Protein AF-A0A7W1R8Y5-F1 (afdb_monomer_lite)

pLDDT: mean 76.66, std 13.84, range [43.16, 98.5]

Sequence (188 aa):
MARHGRRDDIHETPDVSHIQNPDVTHEESDVNVRAILQFVLGLLIFAAVVHVLMWYMLKFFETRQDKRTPPPAPMALTDKERLPPEPRLQGAPGFGVDLGDGKREDLSLKEPAAEMKVVREQWNRILREGQKDQNGNTIAIPIEEAMKQLIEKGQPTRPQTEGAPAIVGGMDIPSYQSSGRKMEKRDQ

Foldseek 3Di:
DDDDDDPPPPPPPPPCPVVDPPPPDDPPPPDDPVVVVVVVVVVVVVVVVVVVVVVVVVVVVVVVVVVVDDDADPPPDDPVRPDDDPPDPDLDQPDWDQAPLRDIRHCNVDDSCVNVVVVVVSVVCCQVQNDADNVRHGPGDHPVVVVVVCVVVDDPDDDDPPPDPDPPPPFWDQDPVVVSPDTDGDDD

Structure (mmCIF, N/CA/C/O backbone):
data_AF-A0A7W1R8Y5-F1
#
_entry.id   AF-A0A7W1R8Y5-F1
#
loop_
_atom_site.group_PDB
_atom_site.id
_atom_site.type_symbol
_atom_site.label_atom_id
_atom_site.label_alt_id
_atom_site.label_comp_id
_atom_site.label_asym_id
_atom_site.label_entity_id
_atom_site.label_seq_id
_atom_site.pdbx_PDB_ins_code
_atom_site.Cartn_x
_atom_site.Cartn_y
_atom_site.Cartn_z
_atom_site.occupancy
_atom_site.B_iso_or_equiv
_atom_site.auth_seq_id
_atom_site.auth_comp_id
_atom_site.auth_asym_id
_atom_site.auth_atom_id
_atom_site.pdbx_PDB_model_num
ATOM 1 N N . MET A 1 1 ? 52.973 72.415 6.700 1.00 43.16 1 MET A N 1
ATOM 2 C CA . MET A 1 1 ? 51.673 72.081 6.083 1.00 43.16 1 MET A CA 1
ATOM 3 C C . MET A 1 1 ? 51.848 70.835 5.242 1.00 43.16 1 MET A C 1
ATOM 5 O O . MET A 1 1 ? 52.802 70.753 4.482 1.00 43.16 1 MET A O 1
ATOM 9 N N . ALA A 1 2 ? 50.990 69.848 5.476 1.00 54.69 2 ALA A N 1
ATOM 10 C CA . ALA A 1 2 ? 51.006 68.547 4.828 1.00 54.69 2 ALA A CA 1
ATOM 11 C C . ALA A 1 2 ? 50.602 68.635 3.350 1.00 54.69 2 ALA A C 1
ATOM 13 O O . ALA A 1 2 ? 49.795 69.492 2.995 1.00 54.69 2 ALA A O 1
ATOM 14 N N . ARG A 1 3 ? 51.046 67.660 2.549 1.00 46.81 3 ARG A N 1
ATOM 15 C CA . ARG A 1 3 ? 50.135 66.744 1.843 1.00 46.81 3 ARG A CA 1
ATOM 16 C C . ARG A 1 3 ? 50.917 65.575 1.240 1.00 46.81 3 ARG A C 1
ATOM 18 O O . ARG A 1 3 ? 51.616 65.719 0.248 1.00 46.81 3 ARG A O 1
ATOM 25 N N . HIS A 1 4 ? 50.778 64.416 1.883 1.00 55.66 4 HIS A N 1
ATOM 26 C CA . HIS A 1 4 ? 50.996 63.114 1.261 1.00 55.66 4 HIS A CA 1
ATOM 27 C C . HIS A 1 4 ? 50.041 63.001 0.066 1.00 55.66 4 HIS A C 1
ATOM 29 O O . HIS A 1 4 ? 48.822 62.968 0.251 1.00 55.66 4 HIS A O 1
ATOM 35 N N . GLY A 1 5 ? 50.587 62.982 -1.148 1.00 52.12 5 GLY A N 1
ATOM 36 C CA . GLY A 1 5 ? 49.852 62.541 -2.326 1.00 52.12 5 GLY A CA 1
ATOM 37 C C . GLY A 1 5 ? 49.720 61.026 -2.258 1.00 52.12 5 GLY A C 1
ATOM 38 O O . GLY A 1 5 ? 50.731 60.325 -2.274 1.00 52.12 5 GLY A O 1
ATOM 39 N N . ARG A 1 6 ? 48.486 60.536 -2.119 1.00 57.81 6 ARG A N 1
ATOM 40 C CA . ARG A 1 6 ? 48.146 59.122 -2.290 1.00 57.81 6 ARG A CA 1
ATOM 41 C C . ARG A 1 6 ? 48.640 58.674 -3.664 1.00 57.81 6 ARG A C 1
ATOM 43 O O . ARG A 1 6 ? 48.326 59.317 -4.661 1.00 57.81 6 ARG A O 1
ATOM 50 N N . ARG A 1 7 ? 49.438 57.608 -3.702 1.00 61.66 7 ARG A N 1
ATOM 51 C CA . ARG A 1 7 ? 49.583 56.807 -4.914 1.00 61.66 7 ARG A CA 1
ATOM 52 C C . ARG A 1 7 ? 48.349 55.923 -4.927 1.00 61.66 7 ARG A C 1
ATOM 54 O O . ARG A 1 7 ? 48.198 55.077 -4.053 1.00 61.66 7 ARG A O 1
ATOM 61 N N . ASP A 1 8 ? 47.416 56.251 -5.804 1.00 59.03 8 ASP A N 1
ATOM 62 C CA . ASP A 1 8 ? 46.287 55.385 -6.084 1.00 59.03 8 ASP A CA 1
ATOM 63 C C . ASP A 1 8 ? 46.869 54.174 -6.823 1.00 59.03 8 ASP A C 1
ATOM 65 O O . ASP A 1 8 ? 47.316 54.290 -7.964 1.00 59.03 8 ASP A O 1
ATOM 69 N N . ASP A 1 9 ? 46.965 53.037 -6.134 1.00 60.03 9 ASP A N 1
ATOM 70 C CA . ASP A 1 9 ? 47.348 51.766 -6.743 1.00 60.03 9 ASP A CA 1
ATOM 71 C C . ASP A 1 9 ? 46.179 51.308 -7.624 1.00 60.03 9 ASP A C 1
ATOM 73 O O . ASP A 1 9 ? 45.282 50.571 -7.212 1.00 60.03 9 ASP A O 1
ATOM 77 N N . ILE A 1 10 ? 46.154 51.829 -8.848 1.00 61.34 10 ILE A N 1
ATOM 78 C CA . ILE A 1 10 ? 45.263 51.383 -9.910 1.00 61.34 10 ILE A CA 1
ATOM 79 C C . ILE A 1 10 ? 45.771 50.001 -10.331 1.00 61.34 10 ILE A C 1
ATOM 81 O O . ILE A 1 10 ? 46.650 49.872 -11.182 1.00 61.34 10 ILE A O 1
ATOM 85 N N . HIS A 1 11 ? 45.246 48.943 -9.713 1.00 58.50 11 HIS A N 1
ATOM 86 C CA . HIS A 1 11 ? 45.361 47.589 -10.250 1.00 58.50 11 HIS A CA 1
ATOM 87 C C . HIS A 1 11 ? 44.419 47.446 -11.451 1.00 58.50 11 HIS A C 1
ATOM 89 O O . HIS A 1 11 ? 43.461 46.677 -11.429 1.00 58.50 11 HIS A O 1
ATOM 95 N N . GLU A 1 12 ? 44.683 48.212 -12.507 1.00 65.50 12 GLU A N 1
ATOM 96 C CA . GLU A 1 12 ? 44.211 47.874 -13.841 1.00 65.50 12 GLU A CA 1
ATOM 97 C C . GLU A 1 12 ? 44.995 46.629 -14.248 1.00 65.50 12 GLU A C 1
ATOM 99 O O . GLU A 1 12 ? 46.142 46.691 -14.691 1.00 65.50 12 GLU A O 1
ATOM 104 N N . THR A 1 13 ? 44.405 45.457 -14.009 1.00 68.50 13 THR A N 1
ATOM 105 C CA . THR A 1 13 ? 44.857 44.248 -14.689 1.00 68.50 13 THR A CA 1
ATOM 106 C C . THR A 1 13 ? 44.826 44.560 -16.183 1.00 68.50 13 THR A C 1
ATOM 108 O O . THR A 1 13 ? 43.770 45.000 -16.652 1.00 68.50 13 THR A O 1
ATOM 111 N N . PRO A 1 14 ? 45.939 44.386 -16.919 1.00 73.06 14 PRO A N 1
ATOM 112 C CA . PRO A 1 14 ? 45.968 44.648 -18.349 1.00 73.06 14 PRO A CA 1
ATOM 113 C C . PRO A 1 14 ? 44.781 43.950 -19.003 1.00 73.06 14 PRO A C 1
ATOM 115 O O . PRO A 1 14 ? 44.523 42.784 -18.704 1.00 73.06 14 PRO A O 1
ATOM 118 N N . ASP A 1 15 ? 44.033 44.663 -19.840 1.00 72.06 15 ASP A N 1
ATOM 119 C CA . ASP A 1 15 ? 42.910 44.086 -20.569 1.00 72.06 15 ASP A CA 1
ATOM 120 C C . ASP A 1 15 ? 43.438 42.963 -21.465 1.00 72.06 15 ASP A C 1
ATOM 122 O O . ASP A 1 15 ? 43.992 43.229 -22.522 1.00 72.06 15 ASP A O 1
ATOM 126 N N . VAL A 1 16 ? 43.314 41.709 -21.028 1.00 73.31 16 VAL A N 1
ATOM 127 C CA . VAL A 1 16 ? 43.790 40.513 -21.740 1.00 73.31 16 VAL A CA 1
ATOM 128 C C . VAL A 1 16 ? 42.787 39.993 -22.772 1.00 73.31 16 VAL A C 1
ATOM 130 O O . VAL A 1 16 ? 43.012 38.932 -23.347 1.00 73.31 16 VAL A O 1
ATOM 133 N N . SER A 1 17 ? 41.709 40.732 -23.070 1.00 70.44 17 SER A N 1
ATOM 134 C CA . SER A 1 17 ? 40.732 40.346 -24.107 1.00 70.44 17 SER A CA 1
ATOM 135 C C . SER A 1 17 ? 41.343 40.213 -25.514 1.00 70.44 17 SER A C 1
ATOM 137 O O . SER A 1 17 ? 40.787 39.533 -26.379 1.00 70.44 17 SER A O 1
ATOM 139 N N . HIS A 1 18 ? 42.513 40.824 -25.726 1.00 75.38 18 HIS A N 1
ATOM 140 C CA . HIS A 1 18 ? 43.329 40.739 -26.939 1.00 75.38 18 HIS A CA 1
ATOM 141 C C . HIS A 1 18 ? 44.185 39.463 -27.037 1.00 75.38 18 HIS A C 1
ATOM 143 O O . HIS A 1 18 ? 44.651 39.132 -28.127 1.00 75.38 18 HIS A O 1
ATOM 149 N N . ILE A 1 19 ? 44.393 38.733 -25.934 1.00 75.56 19 ILE A N 1
ATOM 150 C CA . ILE A 1 19 ? 45.077 37.434 -25.934 1.00 75.56 19 ILE A CA 1
ATOM 151 C C . ILE A 1 19 ? 44.040 36.380 -26.324 1.00 75.56 19 ILE A C 1
ATOM 153 O O . ILE A 1 19 ? 43.464 35.694 -25.483 1.00 75.56 19 ILE A O 1
ATOM 157 N N . GLN A 1 20 ? 43.764 36.283 -27.620 1.00 72.31 20 GLN A N 1
ATOM 158 C CA . GLN A 1 20 ? 42.995 35.176 -28.177 1.00 72.31 20 GLN A CA 1
ATOM 159 C C . GLN A 1 20 ? 43.971 34.180 -28.782 1.00 72.31 20 GLN A C 1
ATOM 161 O O . GLN A 1 20 ? 44.899 34.579 -29.480 1.00 72.31 20 GLN A O 1
ATOM 166 N N . ASN A 1 21 ? 43.793 32.894 -28.484 1.00 73.88 21 ASN A N 1
ATOM 167 C CA . ASN A 1 21 ? 44.565 31.839 -29.125 1.00 73.88 21 ASN A CA 1
ATOM 168 C C . ASN A 1 21 ? 43.792 31.404 -30.383 1.00 73.88 21 ASN A C 1
ATOM 170 O O . ASN A 1 21 ? 42.850 30.622 -30.243 1.00 73.88 21 ASN A O 1
ATOM 174 N N . PRO A 1 22 ? 44.109 31.929 -31.584 1.00 71.12 22 PRO A N 1
ATOM 175 C CA . PRO A 1 22 ? 43.316 31.690 -32.795 1.00 71.12 22 PRO A CA 1
ATOM 176 C C . PRO A 1 22 ? 43.304 30.213 -33.213 1.00 71.12 22 PRO A C 1
ATOM 178 O O . PRO A 1 22 ? 42.412 29.793 -33.944 1.00 71.12 22 PRO A O 1
ATOM 181 N N . ASP A 1 23 ? 44.263 29.431 -32.712 1.00 69.56 23 ASP A N 1
ATOM 182 C CA . ASP A 1 23 ? 44.391 27.996 -32.966 1.00 69.56 23 ASP A CA 1
ATOM 183 C C . ASP A 1 23 ? 43.473 27.141 -32.069 1.00 69.56 23 ASP A C 1
ATOM 185 O O . ASP A 1 23 ? 43.287 25.952 -32.329 1.00 69.56 23 ASP A O 1
ATOM 189 N N . VAL A 1 24 ? 42.861 27.720 -31.025 1.00 72.44 24 VAL A N 1
ATOM 190 C CA . VAL A 1 24 ? 41.857 27.031 -30.192 1.00 72.44 24 VAL A CA 1
ATOM 191 C C . VAL A 1 24 ? 40.506 27.182 -30.867 1.00 72.44 24 VAL A C 1
ATOM 193 O O . VAL A 1 24 ? 39.706 28.059 -30.544 1.00 72.44 24 VAL A O 1
ATOM 196 N N . THR A 1 25 ? 40.263 26.315 -31.840 1.00 69.44 25 THR A N 1
ATOM 197 C CA . THR A 1 25 ? 38.936 26.139 -32.427 1.00 69.44 25 THR A CA 1
ATOM 198 C C . THR A 1 25 ? 38.150 25.103 -31.622 1.00 69.44 25 THR A C 1
ATOM 200 O O . THR A 1 25 ? 38.721 24.189 -31.027 1.00 69.44 25 THR A O 1
ATOM 203 N N . HIS A 1 26 ? 36.827 25.264 -31.544 1.00 65.25 26 HIS A N 1
ATOM 204 C CA . HIS A 1 26 ? 35.962 24.219 -31.001 1.00 65.25 26 HIS A CA 1
ATOM 205 C C . HIS A 1 26 ? 35.941 23.056 -3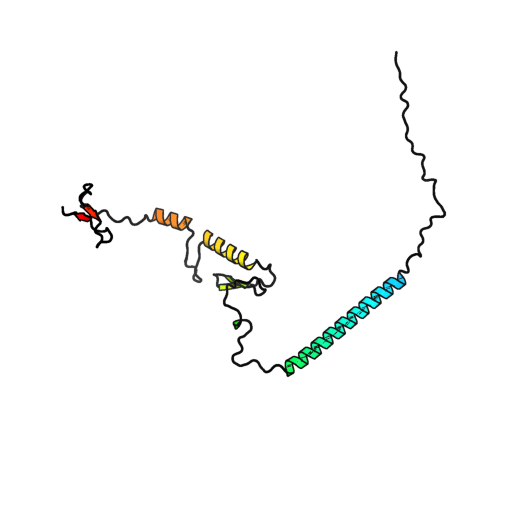1.999 1.00 65.25 26 HIS A C 1
ATOM 207 O O . HIS A 1 26 ? 35.421 23.205 -33.104 1.00 65.25 26 HIS A O 1
ATOM 213 N N . GLU A 1 27 ? 36.527 21.914 -31.638 1.00 69.31 27 GLU A N 1
ATOM 214 C CA . GLU A 1 27 ? 36.477 20.717 -32.475 1.00 69.31 27 GLU A CA 1
ATOM 215 C C . GLU A 1 27 ? 35.060 20.123 -32.445 1.00 69.31 27 GLU A C 1
ATOM 217 O O . GLU A 1 27 ? 34.690 19.384 -31.536 1.00 69.31 27 GLU A O 1
ATOM 222 N N . GLU A 1 28 ? 34.248 20.419 -33.464 1.00 65.88 28 GLU A N 1
ATOM 223 C CA . GLU A 1 28 ? 32.881 19.879 -33.599 1.00 65.88 28 GLU A CA 1
ATOM 224 C C . GLU A 1 28 ? 32.838 18.348 -33.823 1.00 65.88 28 GLU A C 1
ATOM 226 O O . GLU A 1 28 ? 31.760 17.758 -33.918 1.00 65.88 28 GLU A O 1
ATOM 231 N N . SER A 1 29 ? 33.998 17.685 -33.929 1.00 65.56 29 SER A N 1
ATOM 232 C CA . SER A 1 29 ? 34.138 16.324 -34.461 1.00 65.56 29 SER A CA 1
ATOM 233 C C . SER A 1 29 ? 34.771 15.305 -33.503 1.00 65.56 29 SER A C 1
ATOM 235 O O . SER A 1 29 ? 35.230 14.262 -33.969 1.00 65.56 29 SER A O 1
ATOM 237 N N . ASP A 1 30 ? 34.782 15.531 -32.190 1.00 71.88 30 ASP A N 1
ATOM 238 C CA . ASP A 1 30 ? 35.350 14.525 -31.270 1.00 71.88 30 ASP A CA 1
ATOM 239 C C . ASP A 1 30 ? 34.370 13.355 -30.995 1.00 71.88 30 ASP A C 1
ATOM 241 O O . ASP A 1 30 ? 34.754 12.260 -30.588 1.00 71.88 30 ASP A O 1
ATOM 245 N N . VAL A 1 31 ? 33.068 13.530 -31.285 1.00 78.62 31 VAL A N 1
ATOM 246 C CA . VAL A 1 31 ? 32.041 12.510 -31.008 1.00 78.62 31 VAL A CA 1
ATOM 247 C C . VAL A 1 31 ? 31.056 12.325 -32.163 1.00 78.62 31 VAL A C 1
ATOM 249 O O . VAL A 1 31 ? 30.333 13.234 -32.569 1.00 78.62 31 VAL A O 1
ATOM 252 N N . ASN A 1 32 ? 30.938 11.086 -32.649 1.00 86.69 32 ASN A N 1
ATOM 253 C CA . ASN A 1 32 ? 29.956 10.717 -33.668 1.00 86.69 32 ASN A CA 1
ATOM 254 C C . ASN A 1 32 ? 28.547 10.556 -33.063 1.00 86.69 32 ASN A C 1
ATOM 256 O O . ASN A 1 32 ? 28.110 9.456 -32.715 1.00 86.69 32 ASN A O 1
ATOM 260 N N . VAL A 1 33 ? 27.809 11.664 -32.984 1.00 89.31 33 VAL A N 1
ATOM 261 C CA . VAL A 1 33 ? 26.438 11.710 -32.441 1.00 89.31 33 VAL A CA 1
ATOM 262 C C . VAL A 1 33 ? 25.483 10.767 -33.186 1.00 89.31 33 VAL A C 1
ATOM 264 O O . VAL A 1 33 ? 24.626 10.133 -32.570 1.00 89.31 33 VAL A O 1
ATOM 267 N N . ARG A 1 34 ? 25.641 10.613 -34.510 1.00 89.56 34 ARG A N 1
ATOM 268 C CA . ARG A 1 34 ? 24.783 9.728 -35.319 1.00 89.56 34 ARG A CA 1
ATOM 269 C C . ARG A 1 34 ? 24.961 8.262 -34.932 1.00 89.56 34 ARG A C 1
ATOM 271 O O . ARG A 1 34 ? 23.964 7.557 -34.793 1.00 89.56 34 ARG A O 1
ATOM 278 N N . ALA A 1 35 ? 26.202 7.825 -34.717 1.00 90.06 35 ALA A N 1
ATOM 279 C CA . ALA A 1 35 ? 26.500 6.464 -34.275 1.00 90.06 35 ALA A CA 1
ATOM 280 C C . ALA A 1 35 ? 25.923 6.182 -32.879 1.00 90.06 35 ALA A C 1
ATOM 282 O O . ALA A 1 35 ? 25.331 5.126 -32.659 1.00 90.06 35 ALA A O 1
ATOM 283 N N . ILE A 1 36 ? 26.015 7.149 -31.959 1.00 94.00 36 ILE A N 1
ATOM 284 C CA . ILE A 1 36 ? 25.435 7.027 -30.613 1.00 94.00 36 ILE A CA 1
ATOM 285 C C . ILE A 1 36 ? 23.911 6.895 -30.686 1.00 94.00 36 ILE A C 1
ATOM 287 O O . ILE A 1 36 ? 23.340 6.005 -30.058 1.00 94.00 36 ILE A O 1
ATOM 291 N N . LEU A 1 37 ? 23.238 7.732 -31.480 1.00 96.06 37 LEU A N 1
ATOM 292 C CA . LEU A 1 37 ? 21.781 7.665 -31.626 1.00 96.06 37 LEU A CA 1
ATOM 293 C C . LEU A 1 37 ? 21.319 6.340 -32.243 1.00 96.06 37 LEU A C 1
ATOM 295 O O . LEU A 1 37 ? 20.343 5.755 -31.775 1.00 96.06 37 LEU A O 1
ATOM 299 N N . GLN A 1 38 ? 22.030 5.834 -33.254 1.00 95.69 38 GLN A N 1
ATOM 300 C CA . GLN A 1 38 ? 21.751 4.519 -33.839 1.00 95.69 38 GLN A CA 1
ATOM 301 C C . GLN A 1 38 ? 21.956 3.387 -32.829 1.00 95.69 38 GLN A C 1
ATOM 303 O O . GLN A 1 38 ? 21.151 2.458 -32.786 1.00 95.69 38 GLN A O 1
ATOM 308 N N . PHE A 1 39 ? 22.988 3.479 -31.987 1.00 97.06 39 PHE A N 1
ATOM 309 C CA . PHE A 1 39 ? 23.231 2.512 -30.921 1.00 97.06 39 PHE A CA 1
ATOM 310 C C . PHE A 1 39 ? 22.107 2.514 -29.877 1.00 97.06 39 PHE A C 1
ATOM 312 O O . PHE A 1 39 ? 21.580 1.452 -29.549 1.00 97.06 39 PHE A O 1
ATOM 319 N N . VAL A 1 40 ? 21.682 3.691 -29.404 1.00 97.44 40 VAL A N 1
ATOM 320 C CA . VAL A 1 40 ? 20.564 3.822 -28.450 1.00 97.44 40 VAL A CA 1
ATOM 321 C C . VAL A 1 40 ? 19.269 3.277 -29.049 1.00 97.44 40 VAL A C 1
ATOM 323 O O . VAL A 1 40 ? 18.549 2.529 -28.387 1.00 97.44 40 VAL A O 1
ATOM 326 N N . LEU A 1 41 ? 18.987 3.596 -30.314 1.00 97.94 41 LEU A N 1
ATOM 327 C CA . LEU A 1 41 ? 17.813 3.078 -31.009 1.00 97.94 41 LEU A CA 1
ATOM 328 C C . LEU A 1 41 ? 17.873 1.549 -31.154 1.00 97.94 41 LEU A C 1
ATOM 330 O O . LEU A 1 41 ? 16.883 0.869 -30.890 1.00 97.94 41 LEU A O 1
ATOM 334 N N . GLY A 1 42 ? 19.036 1.001 -31.513 1.00 97.88 42 GLY A N 1
ATOM 335 C CA . GLY A 1 42 ? 19.259 -0.442 -31.582 1.00 97.88 42 GLY A CA 1
ATOM 336 C C . GLY A 1 42 ? 19.056 -1.129 -30.231 1.00 97.88 42 GLY A C 1
ATOM 337 O O . GLY A 1 42 ? 18.389 -2.162 -30.163 1.00 97.88 42 GLY A O 1
ATOM 338 N N . LEU A 1 43 ? 19.551 -0.526 -29.147 1.00 98.00 43 LEU A N 1
ATOM 339 C CA . LEU A 1 43 ? 19.375 -1.034 -27.789 1.00 98.00 43 LEU A CA 1
ATOM 340 C C . LEU A 1 43 ? 17.900 -1.028 -27.363 1.00 98.00 43 LEU A C 1
ATOM 342 O O . LEU A 1 43 ? 17.435 -2.004 -26.777 1.00 98.00 43 LEU A O 1
ATOM 346 N N . LEU A 1 44 ? 17.148 0.026 -27.697 1.00 98.25 44 LEU A N 1
ATOM 347 C CA . LEU A 1 44 ? 15.709 0.099 -27.425 1.00 98.25 44 LEU A CA 1
ATOM 348 C C . LEU A 1 44 ? 14.926 -0.974 -28.186 1.00 98.25 44 LEU A C 1
ATOM 350 O O . LEU A 1 44 ? 14.077 -1.644 -27.597 1.00 98.25 44 LEU A O 1
ATOM 354 N N . ILE A 1 45 ? 15.229 -1.175 -29.472 1.00 98.19 45 ILE A N 1
ATOM 355 C CA . ILE A 1 45 ? 14.591 -2.220 -30.283 1.00 98.19 45 ILE A CA 1
ATOM 356 C C . ILE A 1 45 ? 14.911 -3.600 -29.703 1.00 98.19 45 ILE A C 1
ATOM 358 O O . ILE A 1 45 ? 14.008 -4.415 -29.521 1.00 98.19 45 ILE A O 1
ATOM 362 N N . PHE A 1 46 ? 16.173 -3.859 -29.358 1.00 98.19 46 PHE A N 1
ATOM 363 C CA . PHE A 1 46 ? 16.577 -5.124 -28.752 1.00 98.19 46 PHE A CA 1
ATOM 364 C C . PHE A 1 46 ? 15.876 -5.366 -27.409 1.00 98.19 46 PHE A C 1
ATOM 366 O O . PHE A 1 46 ? 15.339 -6.451 -27.181 1.00 98.19 46 PHE A O 1
ATOM 373 N N . ALA A 1 47 ? 15.802 -4.348 -26.547 1.00 98.12 47 ALA A N 1
ATOM 374 C CA . ALA A 1 47 ? 15.072 -4.430 -25.288 1.00 98.12 47 ALA A CA 1
ATOM 375 C C . ALA A 1 47 ? 13.590 -4.757 -25.526 1.00 98.12 47 ALA A C 1
ATOM 377 O O . ALA A 1 47 ? 13.055 -5.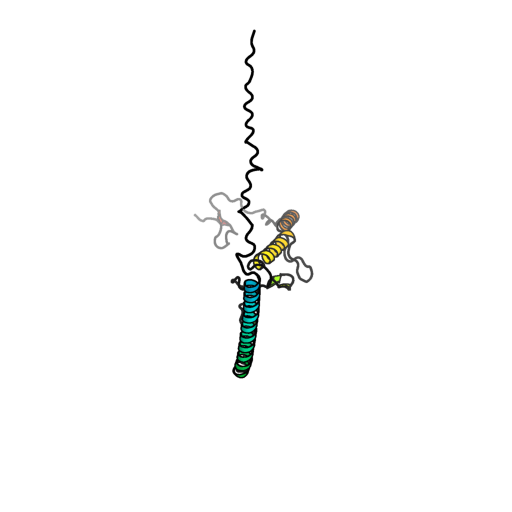656 -24.877 1.00 98.12 47 ALA A O 1
ATOM 378 N N . ALA A 1 48 ? 12.935 -4.092 -26.483 1.00 98.25 48 ALA A N 1
ATOM 379 C CA . ALA A 1 48 ? 11.547 -4.373 -26.841 1.00 98.25 48 ALA A CA 1
ATOM 380 C C . ALA A 1 48 ? 11.359 -5.824 -27.318 1.00 98.25 48 ALA A C 1
ATOM 382 O O . ALA A 1 48 ? 10.435 -6.501 -26.869 1.00 98.25 48 ALA A O 1
ATOM 383 N N . VAL A 1 49 ? 12.268 -6.339 -28.154 1.00 98.50 49 VAL A N 1
ATOM 384 C CA . VAL A 1 49 ? 12.248 -7.740 -28.613 1.00 98.50 49 VAL A CA 1
ATOM 385 C C . VAL A 1 49 ? 12.355 -8.713 -27.438 1.00 98.50 49 VAL A C 1
ATOM 387 O O . VAL A 1 49 ? 11.573 -9.661 -27.363 1.00 98.50 49 VAL A O 1
ATOM 390 N N . VAL A 1 50 ? 13.268 -8.470 -26.491 1.00 98.38 50 VAL A N 1
ATOM 391 C CA . VAL A 1 50 ? 13.407 -9.305 -25.286 1.00 98.38 50 VAL A CA 1
ATOM 392 C C . VAL A 1 50 ? 12.119 -9.297 -24.457 1.00 98.38 50 VAL A C 1
ATOM 394 O O . VAL A 1 50 ? 11.667 -10.361 -24.035 1.00 98.38 50 VAL A O 1
ATOM 397 N N . HIS A 1 51 ? 11.481 -8.137 -24.266 1.00 97.81 51 HIS A N 1
ATOM 398 C CA . HIS A 1 51 ? 10.208 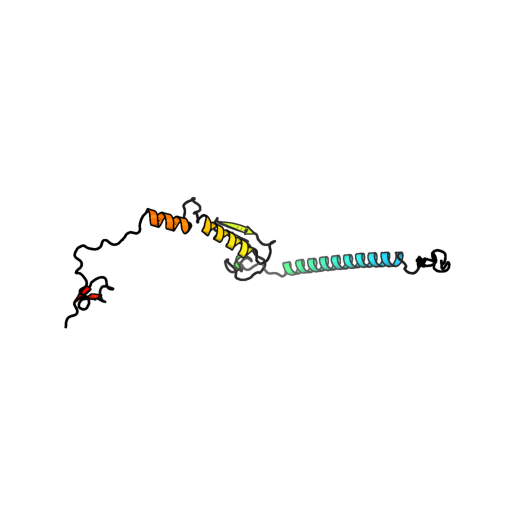-8.046 -23.539 1.00 97.81 51 HIS A CA 1
ATOM 399 C C . HIS A 1 51 ? 9.088 -8.824 -24.239 1.00 97.81 51 HIS A C 1
ATOM 401 O O . HIS A 1 51 ? 8.353 -9.557 -23.578 1.00 97.81 51 HIS A O 1
ATOM 407 N N . VAL A 1 52 ? 8.978 -8.715 -25.567 1.00 98.31 52 VAL A N 1
ATOM 408 C CA . VAL A 1 52 ? 7.988 -9.464 -26.358 1.00 98.31 52 VAL A CA 1
ATOM 409 C C . VAL A 1 52 ? 8.230 -10.971 -26.252 1.00 98.31 52 VAL A C 1
ATOM 411 O O . VAL A 1 52 ? 7.284 -11.728 -26.033 1.00 98.31 52 VAL A O 1
ATOM 414 N N . LEU A 1 53 ? 9.488 -11.413 -26.348 1.00 98.25 53 LEU A N 1
ATOM 415 C CA . LEU A 1 53 ? 9.849 -12.825 -26.222 1.00 98.25 53 LEU A CA 1
ATOM 416 C C . LEU A 1 53 ? 9.521 -13.371 -24.826 1.00 98.25 53 LEU A C 1
ATOM 418 O O . LEU A 1 53 ? 8.935 -14.446 -24.710 1.00 98.25 53 LEU A O 1
ATOM 422 N N . MET A 1 54 ? 9.850 -12.615 -23.775 1.00 97.75 54 MET A N 1
ATOM 423 C CA . MET A 1 54 ? 9.522 -12.970 -22.393 1.00 97.75 54 MET A CA 1
ATOM 424 C C . MET A 1 54 ? 8.011 -13.034 -22.169 1.00 97.75 54 MET A C 1
ATOM 426 O O . MET A 1 54 ? 7.523 -14.006 -21.598 1.00 97.75 54 MET A O 1
ATOM 430 N N . TRP A 1 55 ? 7.258 -12.045 -22.655 1.00 97.56 55 TRP A N 1
ATOM 431 C CA . TRP A 1 55 ? 5.798 -12.037 -22.567 1.00 97.56 55 TRP A CA 1
ATOM 432 C C . TRP A 1 55 ? 5.182 -13.259 -23.258 1.00 97.56 55 TRP A C 1
ATOM 434 O O . TRP A 1 55 ? 4.350 -13.953 -22.668 1.00 97.56 55 TRP A O 1
ATOM 444 N N . TYR A 1 56 ? 5.646 -13.578 -24.469 1.00 97.69 56 TYR A N 1
ATOM 445 C CA . TYR A 1 56 ? 5.210 -14.763 -25.203 1.00 97.69 56 TYR A CA 1
ATOM 446 C C . TYR A 1 56 ? 5.551 -16.064 -24.459 1.00 97.69 56 TYR A C 1
ATOM 448 O O . TYR A 1 56 ? 4.694 -16.938 -24.313 1.00 97.69 56 TYR A O 1
ATOM 456 N N . MET A 1 57 ? 6.776 -16.188 -23.939 1.00 96.69 57 MET A N 1
ATOM 457 C CA . MET A 1 57 ? 7.206 -17.349 -23.155 1.00 96.69 57 MET A CA 1
ATOM 458 C C . MET A 1 57 ? 6.340 -17.539 -21.901 1.00 96.69 57 MET A C 1
ATOM 460 O O . MET A 1 57 ? 5.907 -18.657 -21.618 1.00 96.69 57 MET A O 1
ATOM 464 N N . LEU A 1 58 ? 6.048 -16.459 -21.168 1.00 96.12 58 LEU A N 1
ATOM 465 C CA . LEU A 1 58 ? 5.186 -16.504 -19.985 1.00 96.12 58 LEU A CA 1
ATOM 466 C C . LEU A 1 58 ? 3.768 -16.958 -20.346 1.00 96.12 58 LEU A C 1
ATOM 468 O O . LEU A 1 58 ? 3.246 -17.868 -19.706 1.00 96.12 58 LEU A O 1
ATOM 472 N N . LYS A 1 59 ? 3.181 -16.409 -21.418 1.00 94.56 59 LYS A N 1
ATOM 473 C CA . LYS A 1 59 ? 1.857 -16.825 -21.919 1.00 94.56 59 LYS A CA 1
ATOM 474 C C . LYS A 1 59 ? 1.817 -18.296 -22.326 1.00 94.56 59 LYS A C 1
ATOM 476 O O . LYS A 1 59 ? 0.846 -19.010 -22.057 1.00 94.56 59 LYS A O 1
ATOM 481 N N . PHE A 1 60 ? 2.891 -18.774 -22.944 1.00 94.50 60 PHE A N 1
ATOM 482 C CA . PHE A 1 60 ? 3.043 -20.179 -23.293 1.00 94.50 60 PHE A CA 1
ATOM 483 C C . PHE A 1 60 ? 3.113 -21.086 -22.055 1.00 94.50 60 PHE A C 1
ATOM 485 O O . PHE A 1 60 ? 2.507 -22.162 -22.045 1.00 94.50 60 PHE A O 1
ATOM 492 N N . PHE A 1 61 ? 3.819 -20.666 -21.001 1.00 93.69 61 PHE A N 1
ATOM 493 C CA . PHE A 1 61 ? 3.877 -21.403 -19.738 1.00 93.69 61 PHE A CA 1
ATOM 494 C C . PHE A 1 61 ? 2.559 -21.372 -18.964 1.00 93.69 61 PHE A C 1
ATOM 496 O O . PHE A 1 61 ? 2.163 -22.422 -18.468 1.00 93.69 61 PHE A O 1
ATOM 503 N N . GLU A 1 62 ? 1.860 -20.238 -18.911 1.00 90.69 62 GLU A N 1
ATOM 504 C CA . GLU A 1 62 ? 0.521 -20.097 -18.313 1.00 90.69 62 GLU A CA 1
ATOM 505 C C . GLU A 1 62 ? -0.453 -21.106 -18.939 1.00 90.69 62 GLU A C 1
ATOM 507 O O . GLU A 1 62 ? -0.964 -21.993 -18.260 1.00 90.69 62 GLU A O 1
ATOM 512 N N . THR A 1 63 ? -0.546 -21.114 -20.273 1.00 85.88 63 THR A N 1
ATOM 513 C CA . THR A 1 63 ? -1.422 -22.039 -21.016 1.00 85.88 63 THR A CA 1
ATOM 514 C C . THR A 1 63 ? -1.087 -23.517 -20.759 1.00 85.88 63 THR A C 1
ATOM 516 O O . THR A 1 63 ? -1.954 -24.391 -20.831 1.00 85.88 63 THR A O 1
ATOM 519 N N . ARG A 1 64 ? 0.189 -23.841 -20.509 1.00 84.00 64 ARG A N 1
ATOM 520 C CA . ARG A 1 64 ? 0.621 -25.210 -20.179 1.00 84.00 64 ARG A CA 1
ATOM 521 C C . ARG A 1 64 ? 0.333 -25.578 -18.728 1.00 84.00 64 ARG A C 1
ATOM 523 O O . ARG A 1 64 ? 0.048 -26.746 -18.476 1.00 84.00 64 ARG A O 1
ATOM 530 N N . GLN A 1 65 ? 0.447 -24.627 -17.806 1.00 81.69 65 GLN A N 1
ATOM 531 C CA . GLN A 1 65 ? 0.141 -24.834 -16.396 1.00 81.69 65 GLN A CA 1
ATOM 532 C C . GLN A 1 65 ? -1.361 -24.994 -16.188 1.00 81.69 65 GLN A C 1
ATOM 534 O O . GLN A 1 65 ? -1.751 -25.984 -15.585 1.00 81.69 65 GLN A O 1
ATOM 539 N N . ASP A 1 66 ? -2.199 -24.158 -16.800 1.00 78.31 66 ASP A N 1
ATOM 540 C CA . ASP A 1 66 ? -3.663 -24.264 -16.692 1.00 78.31 66 ASP A CA 1
ATOM 541 C C . ASP A 1 66 ? -4.187 -25.639 -17.118 1.00 78.31 66 ASP A C 1
ATOM 543 O O . ASP A 1 66 ? -5.084 -26.200 -16.498 1.00 78.31 66 ASP A O 1
ATOM 547 N N . LYS A 1 67 ? -3.574 -26.237 -18.145 1.00 77.44 67 LYS A N 1
ATOM 548 C CA . LYS A 1 67 ? -3.918 -27.591 -18.607 1.00 77.44 67 LYS A CA 1
ATOM 549 C C . LYS A 1 67 ? -3.438 -28.707 -17.674 1.00 77.44 67 LYS A C 1
ATOM 551 O O . LYS A 1 67 ? -3.899 -29.837 -17.804 1.00 77.44 67 LYS A O 1
ATOM 556 N N . ARG A 1 68 ? -2.462 -28.431 -16.808 1.00 74.81 68 ARG A N 1
ATOM 557 C CA . ARG A 1 68 ? -1.854 -29.393 -15.872 1.00 74.81 68 ARG A CA 1
ATOM 558 C C . ARG A 1 68 ? -2.343 -29.213 -14.439 1.00 74.81 68 ARG A C 1
ATOM 560 O O . ARG A 1 68 ? -2.161 -30.128 -13.640 1.00 74.81 68 ARG A O 1
ATOM 567 N N . THR A 1 69 ? -2.940 -28.072 -14.119 1.00 71.62 69 THR A N 1
ATOM 568 C CA . THR A 1 69 ? -3.527 -27.804 -12.812 1.00 71.62 69 THR A CA 1
ATOM 569 C C . THR A 1 69 ? -4.819 -28.613 -12.685 1.00 71.62 69 THR A C 1
ATOM 571 O O . THR A 1 69 ? -5.752 -28.391 -13.458 1.00 71.62 69 THR A O 1
ATOM 574 N N . PRO A 1 70 ? -4.899 -29.581 -11.754 1.00 71.00 70 PRO A N 1
ATOM 575 C CA . PRO A 1 70 ? -6.159 -30.255 -11.479 1.00 71.00 70 PRO A CA 1
ATOM 576 C C . PRO A 1 70 ? -7.189 -29.226 -10.985 1.00 71.00 70 PRO A C 1
ATOM 578 O O . PRO A 1 70 ? -6.804 -28.259 -10.320 1.00 71.00 70 PRO A O 1
ATOM 581 N N . PRO A 1 71 ? -8.489 -29.409 -11.286 1.00 71.56 71 PRO A N 1
ATOM 582 C CA . PRO A 1 71 ? -9.522 -28.517 -10.776 1.00 71.56 71 PRO A CA 1
ATOM 583 C C . PRO A 1 71 ? -9.426 -28.427 -9.244 1.00 71.56 71 PRO A C 1
ATOM 585 O O . PRO A 1 71 ? -9.107 -29.435 -8.599 1.00 71.56 71 PRO A O 1
ATOM 588 N N . PRO A 1 72 ? -9.657 -27.237 -8.655 1.00 70.81 72 PRO A N 1
ATOM 589 C CA . PRO A 1 72 ? -9.531 -27.038 -7.219 1.00 70.81 72 PRO A CA 1
ATOM 590 C C . PRO A 1 72 ? -10.380 -28.067 -6.475 1.00 70.81 72 PRO A C 1
ATOM 592 O O . PRO A 1 72 ? -11.525 -28.337 -6.846 1.00 70.81 72 PRO A O 1
ATOM 595 N N . ALA A 1 73 ? -9.794 -28.678 -5.443 1.00 78.19 73 ALA A N 1
ATOM 596 C CA . ALA A 1 73 ? -10.502 -29.654 -4.630 1.00 78.19 73 ALA A CA 1
ATOM 597 C C . ALA A 1 73 ? -11.785 -29.016 -4.063 1.00 78.19 73 ALA A C 1
ATOM 599 O O . ALA A 1 73 ? -11.769 -27.835 -3.721 1.00 78.19 73 ALA A O 1
ATOM 600 N N . PRO A 1 74 ? -12.878 -29.774 -3.884 1.00 74.31 74 PRO A N 1
ATOM 601 C CA . PRO A 1 74 ? -14.137 -29.236 -3.358 1.00 74.31 74 PRO A CA 1
ATOM 602 C C . PRO A 1 74 ? -14.021 -28.660 -1.932 1.00 74.31 74 PRO A C 1
ATOM 604 O O . PRO A 1 74 ? -14.931 -27.983 -1.474 1.00 74.31 74 PRO A O 1
ATOM 607 N N . MET A 1 75 ? -12.906 -28.915 -1.236 1.00 72.62 75 MET A N 1
ATOM 608 C CA . MET A 1 75 ? -12.560 -28.348 0.076 1.00 72.62 75 MET A CA 1
ATOM 609 C C . MET A 1 75 ? -11.397 -27.341 0.009 1.00 72.62 75 MET A C 1
ATOM 611 O O . MET A 1 75 ? -10.801 -27.010 1.034 1.00 72.62 75 MET A O 1
ATOM 615 N N . ALA A 1 76 ? -11.001 -26.896 -1.185 1.00 71.62 76 ALA A N 1
ATOM 616 C CA . ALA A 1 76 ? -9.987 -25.864 -1.324 1.00 71.62 76 ALA A CA 1
ATOM 617 C C . ALA A 1 76 ? -10.561 -24.544 -0.798 1.00 71.62 76 ALA A C 1
ATOM 619 O O . ALA A 1 76 ? -11.434 -23.948 -1.422 1.00 71.62 76 ALA A O 1
ATOM 620 N N . LEU A 1 77 ? -10.061 -24.118 0.363 1.00 67.88 77 LEU A N 1
ATOM 621 C CA . LEU A 1 77 ? -10.335 -22.800 0.925 1.00 67.88 77 LEU A CA 1
ATOM 622 C C . LEU A 1 77 ? -9.991 -21.737 -0.119 1.00 67.88 77 LEU A C 1
ATOM 624 O O . LEU A 1 77 ? -8.909 -21.779 -0.717 1.00 67.88 77 LEU A O 1
ATOM 628 N N . THR A 1 78 ? -10.900 -20.788 -0.310 1.00 67.31 78 THR A N 1
ATOM 629 C CA . THR A 1 78 ? -10.642 -19.595 -1.115 1.00 67.31 78 THR A CA 1
ATOM 630 C C . THR A 1 78 ? -9.458 -18.818 -0.531 1.00 67.31 78 THR A C 1
ATOM 632 O O . THR A 1 78 ? -9.164 -18.910 0.664 1.00 67.31 78 THR A O 1
ATOM 635 N N . ASP A 1 79 ? -8.770 -18.013 -1.344 1.00 64.06 79 ASP A N 1
ATOM 636 C CA . ASP A 1 79 ? -7.616 -17.226 -0.873 1.00 64.06 79 ASP A CA 1
ATOM 637 C C . ASP A 1 79 ? -7.962 -16.322 0.324 1.00 64.06 79 ASP A C 1
ATOM 639 O O . ASP A 1 79 ? -7.111 -16.049 1.168 1.00 64.06 79 ASP A O 1
ATOM 643 N N . LYS A 1 80 ? -9.235 -15.914 0.443 1.00 59.78 80 LYS A N 1
ATOM 644 C CA . LYS A 1 80 ? -9.766 -15.184 1.602 1.00 59.78 80 LYS A CA 1
ATOM 645 C C . LYS A 1 80 ? -9.919 -16.056 2.849 1.00 59.78 80 LYS A C 1
ATOM 647 O O . LYS A 1 80 ? -9.596 -15.595 3.936 1.00 59.78 80 LYS A O 1
ATOM 652 N N . GLU A 1 81 ? -10.383 -17.293 2.705 1.00 64.00 81 GLU A N 1
ATOM 653 C CA . GLU A 1 81 ? -10.587 -18.238 3.816 1.00 64.00 81 GLU A CA 1
ATOM 654 C C . GLU A 1 81 ? -9.277 -18.846 4.334 1.00 64.00 81 GLU A C 1
ATOM 656 O O . GLU A 1 81 ? -9.218 -19.314 5.469 1.00 64.00 81 GLU A O 1
ATOM 661 N N . ARG A 1 82 ? -8.209 -18.833 3.525 1.00 65.06 82 ARG A N 1
ATOM 662 C CA . ARG A 1 82 ? -6.857 -19.208 3.975 1.00 65.06 82 ARG A CA 1
ATOM 663 C C . ARG A 1 82 ? -6.242 -18.204 4.942 1.00 65.06 82 ARG A C 1
ATOM 665 O O . ARG A 1 82 ? -5.272 -18.539 5.622 1.00 65.06 82 ARG A O 1
ATOM 672 N N . LEU A 1 83 ? -6.743 -16.973 4.966 1.00 65.50 83 LEU A N 1
ATOM 673 C CA . LEU A 1 83 ? -6.165 -15.927 5.787 1.00 65.50 83 LEU A CA 1
ATOM 674 C C . LEU A 1 83 ? -6.747 -15.984 7.208 1.00 65.50 83 LEU A C 1
ATOM 676 O O . LEU A 1 83 ? -7.954 -16.166 7.366 1.00 65.50 83 LEU A O 1
ATOM 680 N N . PRO A 1 84 ? -5.920 -15.783 8.251 1.00 65.19 84 PRO A N 1
ATOM 681 C CA . PRO A 1 84 ? -6.418 -15.618 9.609 1.00 65.19 84 PRO A CA 1
ATOM 682 C C . PRO A 1 84 ? -7.447 -14.476 9.683 1.00 65.19 84 PRO A C 1
ATOM 684 O O . PRO A 1 84 ? -7.286 -13.476 8.961 1.00 65.19 84 PRO A O 1
ATOM 687 N N . PRO A 1 85 ? -8.473 -14.602 10.548 1.00 66.81 85 PRO A N 1
ATOM 688 C CA . PRO A 1 85 ? -9.455 -13.545 10.758 1.00 66.81 85 PRO A CA 1
ATOM 689 C C . PRO A 1 85 ? -8.764 -12.246 11.193 1.00 66.81 85 PRO A C 1
ATOM 691 O O . PRO A 1 85 ? -7.717 -12.266 11.843 1.00 66.81 85 PRO A O 1
ATOM 694 N N . GLU A 1 86 ? -9.331 -11.111 10.796 1.00 63.16 86 GLU A N 1
ATOM 695 C CA . GLU A 1 86 ? -8.829 -9.789 11.181 1.00 63.16 86 GLU A CA 1
ATOM 696 C C . GLU A 1 86 ? -9.078 -9.528 12.678 1.00 63.16 86 GLU A C 1
ATOM 698 O O . GLU A 1 86 ? -10.081 -10.013 13.212 1.00 63.16 86 GLU A O 1
ATOM 703 N N . PRO A 1 87 ? -8.196 -8.784 13.383 1.00 67.75 87 PRO A N 1
ATOM 704 C CA . PRO A 1 87 ? -7.049 -8.004 12.894 1.00 67.75 87 PRO A CA 1
ATOM 705 C C . PRO A 1 87 ? -5.741 -8.813 12.796 1.00 67.75 87 PRO A C 1
ATOM 707 O O . PRO A 1 87 ? -5.330 -9.495 13.736 1.00 67.75 87 PRO A O 1
ATOM 710 N N . ARG A 1 88 ? -5.049 -8.721 11.653 1.00 66.81 88 ARG A N 1
ATOM 711 C CA . ARG A 1 88 ? -3.809 -9.477 11.401 1.00 66.81 88 ARG A CA 1
ATOM 712 C C . ARG A 1 88 ? -2.595 -8.756 11.991 1.00 66.81 88 ARG A C 1
ATOM 714 O O . ARG A 1 88 ? -2.454 -7.549 11.869 1.00 66.81 88 ARG A O 1
ATOM 721 N N . LEU A 1 89 ? -1.675 -9.514 12.587 1.00 60.06 89 LEU A N 1
ATOM 722 C CA . LEU A 1 89 ? -0.443 -8.994 13.206 1.00 60.06 89 LEU A CA 1
ATOM 723 C C . LEU A 1 89 ? 0.697 -8.696 12.207 1.00 60.06 89 LEU A C 1
ATOM 725 O O . LEU A 1 89 ? 1.783 -8.300 12.623 1.00 60.06 89 LEU A O 1
ATOM 729 N N . GLN A 1 90 ? 0.493 -8.905 10.902 1.00 55.66 90 GLN A N 1
ATOM 730 C CA . GLN A 1 90 ? 1.534 -8.759 9.878 1.00 55.66 90 GLN A CA 1
ATOM 731 C C . GLN A 1 90 ? 1.197 -7.634 8.896 1.00 55.66 90 GLN A C 1
ATOM 733 O O . GLN A 1 90 ? 0.156 -7.671 8.248 1.00 55.66 90 GLN A O 1
ATOM 738 N N . GLY A 1 91 ? 2.133 -6.690 8.738 1.00 52.50 91 GLY A N 1
ATOM 739 C CA . GLY A 1 91 ? 2.120 -5.599 7.755 1.00 52.50 91 GLY A CA 1
ATOM 740 C C . GLY A 1 91 ? 2.295 -6.057 6.299 1.00 52.50 91 GLY A C 1
ATOM 741 O O . GLY A 1 91 ? 3.072 -5.455 5.561 1.00 52.50 91 GLY A O 1
ATOM 742 N N . ALA A 1 92 ? 1.631 -7.140 5.894 1.00 49.09 92 ALA A N 1
ATOM 743 C CA . ALA A 1 92 ? 1.627 -7.653 4.527 1.00 49.09 92 ALA A CA 1
ATOM 744 C C . ALA A 1 92 ? 0.410 -7.117 3.745 1.00 49.09 92 ALA A C 1
ATOM 746 O O . ALA A 1 92 ? -0.664 -6.969 4.326 1.00 49.09 92 ALA A O 1
ATOM 747 N N . PRO A 1 93 ? 0.550 -6.853 2.431 1.00 48.09 93 PRO A N 1
ATOM 748 C CA . PRO A 1 93 ? -0.454 -6.162 1.631 1.00 48.09 93 PRO A CA 1
ATOM 749 C C . PRO A 1 93 ? -1.732 -6.995 1.509 1.00 48.09 93 PRO A C 1
ATOM 751 O O . PRO A 1 93 ? -1.802 -7.973 0.771 1.00 48.09 93 PRO A O 1
ATOM 754 N N . GLY A 1 94 ? -2.745 -6.587 2.263 1.00 55.38 94 GLY A N 1
ATOM 755 C CA . GLY A 1 94 ? -4.110 -7.117 2.241 1.00 55.38 94 GLY A CA 1
ATOM 756 C C . GLY A 1 94 ? -5.053 -6.228 3.047 1.00 55.38 94 GLY A C 1
ATOM 757 O O . GLY A 1 94 ? -6.017 -6.719 3.628 1.00 55.38 94 GLY A O 1
ATOM 758 N N . PHE A 1 95 ? -4.696 -4.948 3.139 1.00 63.22 95 PHE A N 1
ATOM 759 C CA . PHE A 1 95 ? -5.090 -4.064 4.215 1.00 63.22 95 PHE A CA 1
ATOM 760 C C . PHE A 1 95 ? -6.484 -3.520 3.970 1.00 63.22 95 PHE A C 1
ATOM 762 O O . PHE A 1 95 ? -6.696 -2.697 3.083 1.00 63.22 95 PHE A O 1
ATOM 769 N N . GLY A 1 96 ? -7.440 -3.992 4.748 1.00 69.25 96 GLY A N 1
ATOM 770 C CA . GLY A 1 96 ? -8.694 -3.297 4.915 1.00 69.25 96 GLY A CA 1
ATOM 771 C C . GLY A 1 96 ? -9.127 -3.431 6.356 1.00 69.25 96 GLY A C 1
ATOM 772 O O . GLY A 1 96 ? -8.954 -4.492 6.945 1.00 69.25 96 GLY A O 1
ATOM 773 N N . VAL A 1 97 ? -9.639 -2.347 6.926 1.00 74.44 97 VAL A N 1
ATOM 774 C CA . VAL A 1 97 ? -10.095 -2.331 8.317 1.00 74.44 97 VAL A CA 1
ATOM 775 C C . VAL A 1 97 ? -11.609 -2.242 8.315 1.00 74.44 97 VAL A C 1
ATOM 777 O O . VAL A 1 97 ? -12.183 -1.333 7.711 1.00 74.44 97 VAL A O 1
ATOM 780 N N . ASP A 1 98 ? -12.248 -3.179 9.006 1.00 76.88 98 ASP A N 1
ATOM 781 C CA . ASP A 1 98 ? -13.667 -3.091 9.316 1.00 76.88 98 ASP A CA 1
ATOM 782 C C . ASP A 1 98 ? -13.856 -2.089 10.467 1.00 76.88 98 ASP A C 1
ATOM 784 O O . ASP A 1 98 ? -13.442 -2.315 11.607 1.00 76.88 98 ASP A O 1
ATOM 788 N N . LEU A 1 99 ? -14.460 -0.942 10.163 1.00 74.88 99 LEU A N 1
ATOM 789 C CA . LEU A 1 99 ? -14.856 0.049 11.158 1.00 74.88 99 LEU A CA 1
ATOM 790 C C . LEU A 1 99 ? -16.060 -0.457 11.954 1.00 74.88 99 LEU A C 1
ATOM 792 O O . LEU A 1 99 ? -16.900 -1.210 11.463 1.00 74.88 99 LEU A O 1
ATOM 796 N N . GLY A 1 100 ? -16.210 0.062 13.174 1.00 70.88 100 GLY A N 1
ATOM 797 C CA . GLY A 1 100 ? -17.345 -0.238 14.058 1.00 70.88 100 GLY A CA 1
ATOM 798 C C . GLY A 1 100 ? -18.711 0.146 13.473 1.00 70.88 100 GLY A C 1
ATOM 799 O O . GLY A 1 100 ? -19.730 -0.338 13.948 1.00 70.88 100 GLY A O 1
ATOM 800 N N . ASP A 1 101 ? -18.721 0.949 12.407 1.00 69.12 101 ASP A N 1
ATOM 801 C CA . ASP A 1 101 ? -19.909 1.327 11.636 1.00 69.12 101 ASP A CA 1
ATOM 802 C C . ASP A 1 101 ? -20.302 0.251 10.592 1.00 69.12 101 ASP A C 1
ATOM 804 O O . ASP A 1 101 ? -21.162 0.487 9.743 1.00 69.12 101 ASP A O 1
ATOM 808 N N . GLY A 1 102 ? -19.632 -0.910 10.595 1.00 73.25 102 GLY A N 1
ATOM 809 C CA . GLY A 1 102 ? -19.827 -2.005 9.636 1.00 73.25 102 GLY A CA 1
ATOM 810 C C . GLY A 1 102 ? -19.264 -1.725 8.239 1.00 73.25 102 GLY A C 1
ATOM 811 O O . GLY A 1 102 ? -19.502 -2.492 7.307 1.00 73.25 102 GLY A O 1
ATOM 812 N N . LYS A 1 103 ? -18.538 -0.616 8.068 1.00 78.50 103 LYS A N 1
ATOM 813 C CA . LYS A 1 103 ? -17.906 -0.227 6.804 1.00 78.50 103 LYS A CA 1
ATOM 814 C C . LYS A 1 103 ? -16.482 -0.755 6.751 1.00 78.50 103 LYS A C 1
ATOM 816 O O . LYS A 1 103 ? -15.732 -0.574 7.701 1.00 78.50 103 LYS A O 1
ATOM 821 N N . ARG A 1 104 ? -16.096 -1.323 5.614 1.00 78.62 104 ARG A N 1
ATOM 822 C CA . ARG A 1 104 ? -14.720 -1.744 5.354 1.00 78.62 104 ARG A CA 1
ATOM 823 C C . ARG A 1 104 ? -13.982 -0.661 4.580 1.00 78.62 104 ARG A C 1
ATOM 825 O O . ARG A 1 104 ? -14.406 -0.304 3.481 1.00 78.62 104 ARG A O 1
ATOM 832 N N . GLU A 1 105 ? -12.892 -0.147 5.136 1.00 77.56 105 GLU A N 1
ATOM 833 C CA . GLU A 1 105 ? -11.988 0.739 4.401 1.00 77.56 105 GLU A CA 1
ATOM 834 C C . GLU A 1 105 ? -10.929 -0.081 3.674 1.00 77.56 105 GLU A C 1
ATOM 836 O O . GLU A 1 105 ? -10.240 -0.872 4.305 1.00 77.56 105 GLU A O 1
ATOM 841 N N . ASP A 1 106 ? -10.783 0.117 2.362 1.00 80.75 106 ASP A N 1
ATOM 842 C CA . ASP A 1 106 ? -9.689 -0.460 1.577 1.00 80.75 106 ASP A CA 1
ATOM 843 C C . ASP A 1 106 ? -8.433 0.417 1.702 1.00 80.75 106 ASP A C 1
ATOM 845 O O . ASP A 1 106 ? -8.449 1.624 1.440 1.00 80.75 106 ASP A O 1
ATOM 849 N N . LEU A 1 107 ? -7.336 -0.196 2.132 1.00 79.88 107 LEU A N 1
ATOM 850 C CA . LEU A 1 107 ? -6.044 0.425 2.406 1.00 79.88 107 LEU A CA 1
ATOM 851 C C . LEU A 1 107 ? -4.933 -0.222 1.559 1.00 79.88 107 LEU A C 1
ATOM 853 O O . LEU A 1 107 ? -3.754 0.011 1.817 1.00 79.88 107 LEU A O 1
ATOM 857 N N . SER A 1 108 ? -5.292 -0.993 0.525 1.00 73.69 108 SER A N 1
ATOM 858 C CA . SER A 1 108 ? -4.360 -1.681 -0.384 1.00 73.69 108 SER A CA 1
ATOM 859 C C . SER A 1 108 ? -3.329 -0.759 -1.046 1.00 73.69 108 SER A C 1
ATOM 861 O O . SER A 1 108 ? -2.192 -1.169 -1.270 1.00 73.69 108 SER A O 1
ATOM 863 N N . LEU A 1 109 ? -3.707 0.492 -1.326 1.00 78.19 109 LEU A N 1
ATOM 864 C CA . LEU A 1 109 ? -2.846 1.523 -1.921 1.00 78.19 109 LEU A CA 1
ATOM 865 C C . LEU A 1 109 ? -2.215 2.473 -0.888 1.00 78.19 109 LEU A C 1
ATOM 867 O O . LEU A 1 109 ? -1.563 3.445 -1.272 1.00 78.19 109 LEU A O 1
ATOM 871 N N . LYS A 1 110 ? -2.430 2.245 0.413 1.00 77.75 110 LYS A N 1
ATOM 872 C CA . LYS A 1 110 ? -1.878 3.090 1.477 1.00 77.75 110 LYS A CA 1
ATOM 873 C C . LYS A 1 110 ? -0.587 2.501 2.052 1.00 77.75 110 LYS A C 1
ATOM 875 O O . LYS A 1 110 ? -0.188 1.375 1.775 1.00 77.75 110 LYS A O 1
ATOM 880 N N . GLU A 1 111 ? 0.084 3.314 2.862 1.00 80.75 111 GLU A N 1
ATOM 881 C CA . GLU A 1 111 ? 1.284 2.923 3.601 1.00 80.75 111 GLU A CA 1
ATOM 882 C C . GLU A 1 111 ? 1.032 1.668 4.465 1.00 80.75 111 GLU A C 1
ATOM 884 O O . GLU A 1 111 ? -0.061 1.535 5.021 1.00 80.75 111 GLU A O 1
ATOM 889 N N . PRO A 1 112 ? 2.041 0.807 4.707 1.00 72.25 112 PRO A N 1
ATOM 890 C CA . PRO A 1 112 ? 1.887 -0.402 5.529 1.00 72.25 112 PRO A CA 1
ATOM 891 C C . PRO A 1 112 ? 1.358 -0.161 6.954 1.00 72.25 112 PRO A C 1
ATOM 893 O O . PRO A 1 112 ? 0.822 -1.066 7.581 1.00 72.25 112 PRO A O 1
ATOM 896 N N . ALA A 1 113 ? 1.513 1.058 7.483 1.00 76.69 113 ALA A N 1
ATOM 897 C CA . ALA A 1 113 ? 1.039 1.458 8.810 1.00 76.69 113 ALA A CA 1
ATOM 898 C C . ALA A 1 113 ? -0.322 2.189 8.792 1.00 76.69 113 ALA A C 1
ATOM 900 O O . ALA A 1 113 ? -0.746 2.726 9.819 1.00 76.69 113 ALA A O 1
ATOM 901 N N . ALA A 1 114 ? -1.002 2.258 7.642 1.00 82.06 114 ALA A N 1
ATOM 902 C CA . ALA A 1 114 ? -2.257 2.994 7.499 1.00 82.06 114 ALA A CA 1
ATOM 903 C C . ALA A 1 114 ? -3.397 2.403 8.339 1.00 82.06 114 ALA A C 1
ATOM 905 O O . ALA A 1 114 ? -4.204 3.163 8.867 1.00 82.06 114 ALA A O 1
ATOM 906 N N . GLU A 1 115 ? -3.421 1.083 8.541 1.00 79.19 115 GLU A N 1
ATOM 907 C CA . GLU A 1 115 ? -4.430 0.419 9.379 1.00 79.19 115 GLU A CA 1
ATOM 908 C C . GLU A 1 115 ? -4.438 0.967 10.808 1.00 79.19 115 GLU A C 1
ATOM 910 O O . GLU A 1 115 ? -5.479 1.344 11.342 1.00 79.19 115 GLU A O 1
ATOM 915 N N . MET A 1 116 ? -3.250 1.090 11.408 1.00 81.25 116 MET A N 1
ATOM 916 C CA . MET A 1 116 ? -3.088 1.605 12.767 1.00 81.25 116 MET A CA 1
ATOM 917 C C . MET A 1 116 ? -3.588 3.048 12.891 1.00 81.25 116 MET A C 1
ATOM 919 O O . MET A 1 116 ? -4.152 3.416 13.921 1.00 81.25 116 MET A O 1
ATOM 923 N N . LYS A 1 117 ? -3.386 3.872 11.853 1.00 86.31 117 LYS A N 1
ATOM 924 C CA . LYS A 1 117 ? -3.866 5.262 11.829 1.00 86.31 117 LYS A CA 1
ATOM 925 C C . LYS A 1 117 ? -5.396 5.299 11.842 1.00 86.31 117 LYS A C 1
ATOM 927 O O . LYS A 1 117 ? -5.966 5.958 12.705 1.00 86.31 117 LYS A O 1
ATOM 932 N N . VAL A 1 118 ? -6.037 4.515 10.974 1.00 86.56 118 VAL A N 1
ATOM 933 C CA . VAL A 1 118 ? -7.504 4.430 10.861 1.00 86.56 118 VAL A CA 1
ATOM 934 C C . VAL A 1 118 ? -8.141 3.938 12.165 1.00 86.56 118 VAL A C 1
ATOM 936 O O . VAL A 1 118 ? -9.046 4.580 12.699 1.00 86.56 118 VAL A O 1
ATOM 939 N N . VAL A 1 119 ? -7.621 2.850 12.746 1.00 86.06 119 VAL A N 1
ATOM 940 C CA . VAL A 1 119 ? -8.117 2.319 14.030 1.00 86.06 119 VAL A CA 1
ATOM 941 C C . VAL A 1 119 ? -7.954 3.349 15.151 1.00 86.06 119 VAL A C 1
ATOM 943 O O . VAL A 1 119 ? -8.862 3.557 15.957 1.00 86.06 119 VAL A O 1
ATOM 946 N N . ARG A 1 120 ? -6.811 4.042 15.196 1.00 89.44 120 ARG A N 1
ATOM 947 C CA . ARG A 1 120 ? -6.551 5.072 16.207 1.00 89.44 120 ARG A CA 1
ATOM 948 C C . ARG A 1 120 ? -7.488 6.266 16.071 1.00 89.44 120 ARG A C 1
ATOM 950 O O . ARG A 1 120 ? -7.952 6.785 17.083 1.00 89.44 120 ARG A O 1
ATOM 957 N N . GLU A 1 121 ? -7.768 6.706 14.851 1.00 90.12 121 GLU A N 1
ATOM 958 C CA . GLU A 1 121 ? -8.737 7.771 14.585 1.00 90.12 121 GLU A CA 1
ATOM 959 C C . GLU A 1 121 ? -10.139 7.373 15.048 1.00 90.12 121 GLU A C 1
ATOM 961 O O . GLU A 1 121 ? -10.799 8.153 15.737 1.00 90.12 121 GLU A O 1
ATOM 966 N N . GLN A 1 122 ? -10.557 6.136 14.770 1.00 88.25 122 GLN A N 1
ATOM 967 C CA . GLN A 1 122 ? -11.828 5.603 15.251 1.00 88.25 122 GLN A CA 1
ATOM 968 C C . GLN A 1 122 ? -11.903 5.602 16.785 1.00 88.25 122 GLN A C 1
ATOM 970 O O . GLN A 1 122 ? -12.898 6.059 17.348 1.00 88.25 122 GLN A O 1
ATOM 975 N N . TRP A 1 123 ? -10.863 5.124 17.475 1.00 89.06 123 TRP A N 1
ATOM 976 C CA . TRP A 1 123 ? -10.820 5.129 18.941 1.00 89.06 123 TRP A CA 1
ATOM 977 C C . TRP A 1 123 ? -10.855 6.543 19.510 1.00 89.06 123 TRP A C 1
ATOM 979 O O . TRP A 1 123 ? -11.592 6.803 20.456 1.00 89.06 123 TRP A O 1
ATOM 989 N N . ASN A 1 124 ? -10.116 7.473 18.904 1.00 92.56 124 ASN A N 1
ATOM 990 C CA . ASN A 1 124 ? -10.138 8.877 19.301 1.00 92.56 124 ASN A CA 1
ATOM 991 C C . ASN A 1 124 ? -11.528 9.498 19.123 1.00 92.56 124 ASN A C 1
ATOM 993 O O . ASN A 1 124 ? -11.947 10.288 19.966 1.00 92.56 124 ASN A O 1
ATOM 997 N N . ARG A 1 125 ? -12.248 9.138 18.055 1.00 89.19 125 ARG A N 1
ATOM 998 C CA . ARG A 1 125 ? -13.631 9.572 17.836 1.00 89.19 125 ARG A CA 1
ATOM 999 C C . ARG A 1 125 ? -14.557 9.020 18.917 1.00 89.19 125 ARG A C 1
ATOM 1001 O O . ARG A 1 125 ? -15.258 9.797 19.550 1.00 89.19 125 ARG A O 1
ATOM 1008 N N . ILE A 1 126 ? -14.487 7.717 19.198 1.00 89.81 126 ILE A N 1
ATOM 1009 C CA . ILE A 1 126 ? -15.289 7.070 20.253 1.00 89.81 126 ILE A CA 1
ATOM 1010 C C . ILE A 1 126 ? -15.008 7.691 21.627 1.00 89.81 126 ILE A C 1
ATOM 1012 O O . ILE A 1 126 ? -15.938 7.932 22.389 1.00 89.81 126 ILE A O 1
ATOM 1016 N N . LEU A 1 127 ? -13.745 7.986 21.942 1.00 90.06 127 LEU A N 1
ATOM 1017 C CA . LEU A 1 127 ? -13.367 8.626 23.205 1.00 90.06 127 LEU A CA 1
ATOM 1018 C C . LEU A 1 127 ? -13.968 10.029 23.357 1.00 90.06 127 LEU A C 1
ATOM 1020 O O . LEU A 1 127 ? -14.315 10.417 24.467 1.00 90.06 127 LEU A O 1
ATOM 1024 N N . ARG A 1 128 ? -14.084 10.783 22.258 1.00 89.38 128 ARG A N 1
ATOM 1025 C CA . ARG A 1 128 ? -14.573 12.170 22.263 1.00 89.38 128 ARG A CA 1
ATOM 1026 C C . ARG A 1 128 ? -16.089 12.282 22.172 1.00 89.38 128 ARG A C 1
ATOM 1028 O O . ARG A 1 128 ? -16.666 13.153 22.806 1.00 89.38 128 ARG A O 1
ATOM 1035 N N . GLU A 1 129 ? -16.713 11.445 21.353 1.00 89.44 129 GLU A N 1
ATOM 1036 C CA . GLU A 1 129 ? -18.129 11.564 20.976 1.00 89.44 129 GLU A CA 1
ATOM 1037 C C . GLU A 1 129 ? -19.004 10.476 21.611 1.00 89.44 129 GLU A C 1
ATOM 1039 O O . GLU A 1 129 ? -20.231 10.576 21.602 1.00 89.44 129 GLU A O 1
ATOM 1044 N N . GLY A 1 130 ? -18.387 9.430 22.162 1.00 87.62 130 GLY A N 1
ATOM 1045 C CA . GLY A 1 130 ? -19.075 8.211 22.551 1.00 87.62 130 GLY A CA 1
ATOM 1046 C C . GLY A 1 130 ? -19.306 7.274 21.365 1.00 87.62 130 GLY A C 1
ATOM 1047 O O . GLY A 1 130 ? -19.018 7.582 20.208 1.00 87.62 130 GLY A O 1
ATOM 1048 N N . GLN A 1 131 ? -19.826 6.087 21.659 1.00 87.44 131 GLN A N 1
ATOM 1049 C CA . GLN A 1 131 ? -20.180 5.089 20.653 1.00 87.44 131 GLN A CA 1
ATOM 1050 C C . GLN A 1 131 ? -21.698 4.991 20.540 1.00 87.44 131 GLN A C 1
ATOM 1052 O O . GLN A 1 131 ? -22.391 4.918 21.556 1.00 87.44 131 GLN A O 1
ATOM 1057 N N . LYS A 1 132 ? -22.210 4.938 19.309 1.00 87.44 132 LYS A N 1
ATOM 1058 C CA . LYS A 1 132 ? -23.625 4.696 19.014 1.00 87.44 132 LYS A CA 1
ATOM 1059 C C . LYS A 1 132 ? -23.797 3.355 18.308 1.00 87.44 132 LYS A C 1
ATOM 1061 O O . LYS A 1 132 ? -22.926 2.937 17.552 1.00 87.44 132 LYS A O 1
ATOM 1066 N N . ASP A 1 133 ? -24.911 2.694 18.584 1.00 83.94 133 ASP A N 1
ATOM 1067 C CA . ASP A 1 133 ? -25.367 1.503 17.876 1.00 83.94 133 ASP A CA 1
ATOM 1068 C C . ASP A 1 133 ? -25.829 1.857 16.453 1.00 83.94 133 ASP A C 1
ATOM 1070 O O . ASP A 1 133 ? -26.085 3.023 16.141 1.00 83.94 133 ASP A O 1
ATOM 1074 N N . GLN A 1 134 ? -26.032 0.843 15.612 1.00 79.06 134 GLN A N 1
ATOM 1075 C CA . GLN A 1 134 ? -26.634 0.978 14.282 1.00 79.06 134 GLN A CA 1
ATOM 1076 C C . GLN A 1 134 ? -28.013 1.656 14.336 1.00 79.06 134 GLN A C 1
ATOM 1078 O O . GLN A 1 134 ? -28.387 2.386 13.422 1.00 79.06 134 GLN A O 1
ATOM 1083 N N . ASN A 1 135 ? -28.744 1.474 15.442 1.00 81.88 135 ASN A N 1
ATOM 1084 C CA . ASN A 1 135 ? -30.043 2.103 15.694 1.00 81.88 135 ASN A CA 1
ATOM 1085 C C . ASN A 1 135 ? -29.942 3.542 16.243 1.00 81.88 135 ASN A C 1
ATOM 1087 O O . ASN A 1 135 ? -30.959 4.158 16.550 1.00 81.88 135 ASN A O 1
ATOM 1091 N N . GLY A 1 136 ? -28.729 4.077 16.413 1.00 80.62 136 GLY A N 1
ATOM 1092 C CA . GLY A 1 136 ? -28.477 5.423 16.938 1.00 80.62 136 GLY A CA 1
ATOM 1093 C C . GLY A 1 136 ? -28.471 5.539 18.467 1.00 80.62 136 GLY A C 1
ATOM 1094 O O . GLY A 1 136 ? -28.226 6.629 18.985 1.00 80.62 136 GLY A O 1
ATOM 1095 N N . ASN A 1 137 ? -28.695 4.441 19.195 1.00 84.56 137 ASN A N 1
ATOM 1096 C CA . ASN A 1 137 ? -28.650 4.415 20.659 1.00 84.56 137 ASN A CA 1
ATOM 1097 C C . ASN A 1 137 ? -27.213 4.536 21.171 1.00 84.56 137 ASN A C 1
ATOM 1099 O O . ASN A 1 137 ? -26.321 3.851 20.679 1.00 84.56 137 ASN A O 1
ATOM 1103 N N . THR A 1 138 ? -26.979 5.362 22.188 1.00 85.62 138 THR A N 1
ATOM 1104 C CA . THR A 1 138 ? -25.649 5.514 22.790 1.00 85.62 138 THR A CA 1
ATOM 1105 C C . THR A 1 138 ? -25.264 4.255 23.575 1.00 85.62 138 THR A C 1
ATOM 1107 O O . THR A 1 138 ? -25.887 3.943 24.586 1.00 85.62 138 THR A O 1
ATOM 1110 N N . ILE A 1 139 ? -24.235 3.542 23.110 1.00 88.44 139 ILE A N 1
ATOM 1111 C CA . ILE A 1 139 ? -23.648 2.364 23.770 1.00 88.44 139 ILE A CA 1
ATOM 1112 C C . ILE A 1 139 ? -22.610 2.805 24.810 1.00 88.44 139 ILE A C 1
ATOM 1114 O O . ILE A 1 139 ? -22.561 2.260 25.910 1.00 88.44 139 ILE A O 1
ATOM 1118 N N . ALA A 1 140 ? -21.789 3.803 24.470 1.00 86.94 140 ALA A N 1
ATOM 1119 C CA . ALA A 1 140 ? -20.738 4.334 25.335 1.00 86.94 140 ALA A CA 1
ATOM 1120 C C . ALA A 1 140 ? -20.764 5.865 25.328 1.00 86.94 140 ALA A C 1
ATOM 1122 O O . ALA A 1 140 ? -20.972 6.473 24.281 1.00 86.94 140 ALA A O 1
ATOM 1123 N N . ILE A 1 141 ? -20.540 6.475 26.490 1.00 90.81 141 ILE A N 1
ATOM 1124 C CA . ILE A 1 141 ? -20.544 7.929 26.702 1.00 90.81 141 ILE A CA 1
ATOM 1125 C C . ILE A 1 141 ? -19.105 8.377 27.022 1.00 90.81 141 ILE A C 1
ATOM 1127 O O . ILE A 1 141 ? -18.403 7.627 27.710 1.00 90.81 141 ILE A O 1
ATOM 1131 N N . PRO A 1 142 ? -18.657 9.567 26.568 1.00 94.56 142 PRO A N 1
ATOM 1132 C CA . PRO A 1 142 ? -17.372 10.140 26.966 1.00 94.56 142 PRO A CA 1
ATOM 1133 C C . PRO A 1 142 ? -17.217 10.227 28.486 1.00 94.56 142 PRO A C 1
ATOM 1135 O O . PRO A 1 142 ? -18.184 10.448 29.221 1.00 94.56 142 PRO A O 1
ATOM 1138 N N . ILE A 1 143 ? -15.989 10.067 28.977 1.00 91.44 143 ILE A N 1
ATOM 1139 C CA . ILE A 1 143 ? -15.751 9.934 30.418 1.00 91.44 143 ILE A CA 1
ATOM 1140 C C . ILE A 1 143 ? -16.099 11.227 31.168 1.00 91.44 143 ILE A C 1
ATOM 1142 O O . ILE A 1 143 ? -16.621 11.177 32.280 1.00 91.44 143 ILE A O 1
ATOM 1146 N N . GLU A 1 144 ? -15.891 12.383 30.537 1.00 92.06 144 GLU A N 1
ATOM 1147 C CA . GLU A 1 144 ? -16.233 13.701 31.067 1.00 92.06 144 GLU A CA 1
ATOM 1148 C C . GLU A 1 144 ? -17.745 13.854 31.266 1.00 92.06 144 GLU A C 1
ATOM 1150 O O . GLU A 1 144 ? -18.202 14.312 32.316 1.00 92.06 144 GLU A O 1
ATOM 1155 N N . GLU A 1 145 ? -18.534 13.419 30.283 1.00 92.31 145 GLU A N 1
ATOM 1156 C CA . GLU A 1 145 ? -19.994 13.428 30.367 1.00 92.31 145 GLU A CA 1
ATOM 1157 C C . GLU A 1 145 ? -20.500 12.429 31.407 1.00 92.31 145 GLU A C 1
ATOM 1159 O O . GLU A 1 145 ? -21.399 12.749 32.188 1.00 92.31 145 GLU A O 1
ATOM 1164 N N . ALA A 1 146 ? -19.894 11.240 31.465 1.00 90.88 146 ALA A N 1
ATOM 1165 C CA . ALA A 1 146 ? -20.222 10.233 32.464 1.00 90.88 146 ALA A CA 1
ATOM 1166 C C . ALA A 1 146 ? -19.962 10.754 33.888 1.00 90.88 146 ALA A C 1
ATOM 1168 O O . ALA A 1 146 ? -20.817 10.603 34.762 1.00 90.88 146 ALA A O 1
ATOM 1169 N N . MET A 1 147 ? -18.829 11.430 34.116 1.00 92.44 147 MET A N 1
ATOM 1170 C CA . MET A 1 147 ? -18.520 12.072 35.398 1.00 92.44 147 MET A CA 1
ATOM 1171 C C . MET A 1 147 ? -19.539 13.152 35.755 1.00 92.44 147 MET A C 1
ATOM 1173 O O . MET A 1 147 ? -20.030 13.178 36.883 1.00 92.44 147 MET A O 1
ATOM 1177 N N . LYS A 1 148 ? -19.899 14.017 34.801 1.00 93.62 148 LYS A N 1
ATOM 1178 C CA . LYS A 1 148 ? -20.898 15.067 35.023 1.00 93.62 148 LYS A CA 1
ATOM 1179 C C . LYS A 1 148 ? -22.248 14.474 35.429 1.00 93.62 148 LYS A C 1
ATOM 1181 O O . LYS A 1 148 ? -22.809 14.876 36.445 1.00 93.62 148 LYS A O 1
ATOM 1186 N N . GLN A 1 149 ? -22.727 13.470 34.693 1.00 90.25 149 GLN A N 1
ATOM 1187 C CA . GLN A 1 149 ? -23.979 12.786 35.021 1.00 90.25 149 GLN A CA 1
ATOM 1188 C C . GLN A 1 149 ? -23.920 12.077 36.375 1.00 90.25 149 GLN A C 1
ATOM 1190 O O . GLN A 1 149 ? -24.925 12.032 37.077 1.00 90.25 149 GLN A O 1
ATOM 1195 N N . LEU A 1 150 ? -22.768 11.512 36.747 1.00 90.56 150 LEU A N 1
ATOM 1196 C CA . LEU A 1 150 ? -22.588 10.855 38.040 1.00 90.56 150 LEU A CA 1
ATOM 1197 C C . LEU A 1 150 ? -22.670 11.854 39.199 1.00 90.56 150 LEU A C 1
ATOM 1199 O O . LEU A 1 150 ? -23.278 11.553 40.222 1.00 90.56 150 LEU A O 1
ATOM 1203 N N . ILE A 1 151 ? -22.078 13.038 39.031 1.00 92.25 151 ILE A N 1
ATOM 1204 C CA . ILE A 1 151 ? -22.147 14.122 40.018 1.00 92.25 151 ILE A CA 1
ATOM 1205 C C . ILE A 1 151 ? -23.585 14.639 40.135 1.00 92.25 151 ILE A C 1
ATOM 1207 O O . ILE A 1 151 ? -24.080 14.789 41.247 1.00 92.25 151 ILE A O 1
ATOM 1211 N N . GLU A 1 152 ? -24.270 14.859 39.008 1.00 90.88 152 GLU A N 1
ATOM 1212 C CA . GLU A 1 152 ? -25.663 15.330 38.981 1.00 90.88 152 GLU A CA 1
ATOM 1213 C C . GLU A 1 152 ? -26.642 14.319 39.591 1.00 90.88 152 GLU A C 1
ATOM 1215 O O . GLU A 1 152 ? -27.519 14.699 40.364 1.00 90.88 152 GLU A O 1
ATOM 1220 N N . LYS A 1 153 ? -26.498 13.028 39.261 1.00 88.12 153 LYS A N 1
ATOM 1221 C CA . LYS A 1 153 ? -27.353 11.956 39.798 1.00 88.12 153 LYS A CA 1
ATOM 1222 C C . LYS A 1 153 ? -27.039 11.639 41.262 1.00 88.12 153 LYS A C 1
ATOM 1224 O O . LYS A 1 153 ? -27.895 11.090 41.952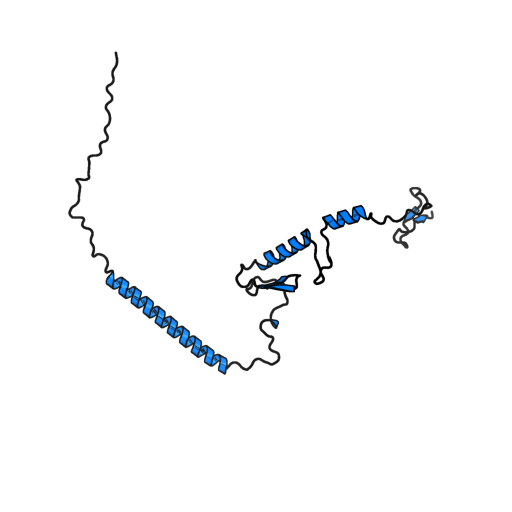 1.00 88.12 153 LYS A O 1
ATOM 1229 N N . GLY A 1 154 ? -25.837 11.984 41.726 1.00 78.81 154 GLY A N 1
ATOM 1230 C CA . GLY A 1 154 ? -25.304 11.547 43.008 1.00 78.81 154 GLY A CA 1
ATOM 1231 C C . GLY A 1 154 ? -25.001 10.047 43.004 1.00 78.81 154 GLY A C 1
ATOM 1232 O O . GLY A 1 154 ? -25.660 9.244 42.342 1.00 78.81 154 GLY A O 1
ATOM 1233 N N . GLN A 1 155 ? -23.980 9.632 43.752 1.00 78.00 155 GLN A N 1
ATOM 1234 C CA . GLN A 1 155 ? -23.766 8.205 43.973 1.00 78.00 155 GLN A CA 1
ATOM 1235 C C . GLN A 1 155 ? -24.754 7.712 45.033 1.00 78.00 155 GLN A C 1
ATOM 1237 O O . GLN A 1 155 ? -24.920 8.393 46.049 1.00 78.00 155 GLN A O 1
ATOM 1242 N N . PRO A 1 156 ? -25.388 6.539 44.854 1.00 71.31 156 PRO A N 1
ATOM 1243 C CA . PRO A 1 156 ? -26.177 5.936 45.914 1.00 71.31 156 PRO A CA 1
ATOM 1244 C C . PRO A 1 156 ? -25.252 5.636 47.095 1.00 71.31 156 PRO A C 1
ATOM 1246 O O . PRO A 1 156 ? -24.472 4.682 47.081 1.00 71.31 156 PRO A O 1
ATOM 1249 N N . THR A 1 157 ? -25.311 6.475 48.123 1.00 68.38 157 THR A N 1
ATOM 1250 C CA . THR A 1 157 ? -24.644 6.207 49.389 1.00 68.38 157 THR A CA 1
ATOM 1251 C C . THR A 1 157 ? -25.494 5.209 50.163 1.00 68.38 157 THR A C 1
ATOM 1253 O O . THR A 1 157 ? -26.719 5.317 50.238 1.00 68.38 157 THR A O 1
ATOM 1256 N N . ARG A 1 158 ? -24.854 4.177 50.721 1.00 68.69 158 ARG A N 1
ATOM 1257 C CA . ARG A 1 158 ? -25.546 3.238 51.608 1.00 68.69 158 ARG A CA 1
ATOM 1258 C C . ARG A 1 158 ? -26.089 4.037 52.801 1.00 68.69 158 ARG A C 1
ATOM 1260 O O . ARG A 1 158 ? -25.273 4.700 53.445 1.00 68.69 158 ARG A O 1
ATOM 1267 N N . PRO A 1 159 ? -27.391 3.962 53.138 1.00 62.53 159 PRO A N 1
ATOM 1268 C CA . PRO A 1 159 ? -27.887 4.606 54.345 1.00 62.53 159 PRO A CA 1
ATOM 1269 C C . PRO A 1 159 ? -27.100 4.053 55.536 1.00 62.53 159 PRO A C 1
ATOM 1271 O O . PRO A 1 159 ? -27.006 2.835 55.717 1.00 62.53 159 PRO A O 1
ATOM 1274 N N . GLN A 1 160 ? -26.477 4.937 56.319 1.00 57.41 160 GLN A N 1
ATOM 1275 C CA . GLN A 1 160 ? -26.007 4.546 57.640 1.00 57.41 160 GLN A CA 1
ATOM 1276 C C . GLN A 1 160 ? -27.247 4.145 58.434 1.00 57.41 160 GLN A C 1
ATOM 1278 O O . GLN A 1 160 ? -28.155 4.948 58.617 1.00 57.41 160 GLN A O 1
ATOM 1283 N N . THR A 1 161 ? -27.315 2.887 58.859 1.00 54.38 161 THR A N 1
ATOM 1284 C CA . THR A 1 161 ? -28.334 2.454 59.809 1.00 54.38 161 THR A CA 1
ATOM 1285 C C . THR A 1 161 ? -28.115 3.231 61.106 1.00 54.38 161 THR A C 1
ATOM 1287 O O . THR A 1 161 ? -27.146 2.971 61.822 1.00 54.38 161 THR A O 1
ATOM 1290 N N . GLU A 1 162 ? -28.981 4.206 61.386 1.00 51.75 162 GLU A N 1
ATOM 1291 C CA . GLU A 1 162 ? -29.055 4.871 62.687 1.00 51.75 162 GLU A CA 1
ATOM 1292 C C . GLU A 1 162 ? -29.300 3.792 63.751 1.00 51.75 162 GLU A C 1
ATOM 1294 O O . GLU A 1 162 ? -30.335 3.128 63.758 1.00 51.75 162 GLU A O 1
ATOM 1299 N N . GLY A 1 163 ? -28.285 3.542 64.582 1.00 55.28 163 GLY A N 1
ATOM 1300 C CA . GLY A 1 163 ? -28.274 2.459 65.570 1.00 55.28 163 GLY A CA 1
ATOM 1301 C C . GLY A 1 163 ? -27.112 1.470 65.445 1.00 55.28 163 GLY A C 1
ATOM 1302 O O . GLY A 1 163 ? -27.005 0.571 66.278 1.00 55.28 163 GLY A O 1
ATOM 1303 N N . ALA A 1 164 ? -26.218 1.614 64.458 1.00 49.75 164 ALA A N 1
ATOM 1304 C CA . ALA A 1 164 ? -24.951 0.884 64.479 1.00 49.75 164 ALA A CA 1
ATOM 1305 C C . ALA A 1 164 ? -24.159 1.278 65.748 1.00 49.75 164 ALA A C 1
ATOM 1307 O O . ALA A 1 164 ? -23.923 2.473 65.949 1.00 49.75 164 ALA A O 1
ATOM 1308 N N . PRO A 1 165 ? -23.778 0.322 66.621 1.00 55.28 165 PRO A N 1
ATOM 1309 C CA . PRO A 1 165 ? -23.043 0.639 67.837 1.00 55.28 165 PRO A CA 1
ATOM 1310 C C . PRO A 1 165 ? -21.754 1.368 67.460 1.00 55.28 165 PRO A C 1
ATOM 1312 O O . PRO A 1 165 ? -21.024 0.935 66.565 1.00 55.28 165 PRO A O 1
ATOM 1315 N N . ALA A 1 166 ? -21.506 2.507 68.109 1.00 56.12 166 ALA A N 1
ATOM 1316 C CA . ALA A 1 166 ? -20.248 3.221 67.970 1.00 56.12 166 ALA A CA 1
ATOM 1317 C C . ALA A 1 166 ? -19.115 2.232 68.258 1.00 56.12 166 ALA A C 1
ATOM 1319 O O . ALA A 1 166 ? -19.125 1.588 69.306 1.00 56.12 166 ALA A O 1
ATOM 1320 N N . ILE A 1 167 ? -18.177 2.087 67.319 1.00 55.19 167 ILE A N 1
ATOM 1321 C CA . ILE A 1 167 ? -17.018 1.208 67.478 1.00 55.19 167 ILE A CA 1
ATOM 1322 C C . ILE A 1 167 ? -16.241 1.710 68.698 1.00 55.19 167 ILE A C 1
ATOM 1324 O O . ILE A 1 167 ? -15.512 2.700 68.620 1.00 55.19 167 ILE A O 1
ATOM 1328 N N . VAL A 1 168 ? -16.419 1.052 69.843 1.00 57.66 168 VAL 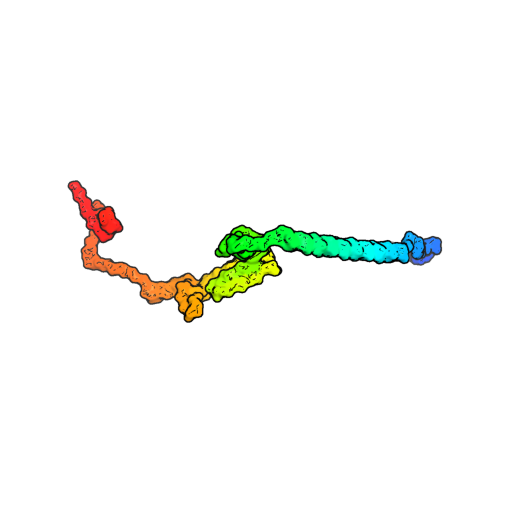A N 1
ATOM 1329 C CA . VAL A 1 168 ? -15.618 1.309 71.038 1.00 57.66 168 VAL A CA 1
ATOM 1330 C C . VAL A 1 168 ? -14.276 0.649 70.770 1.00 57.66 168 VAL A C 1
ATOM 1332 O O . VAL A 1 168 ? -14.158 -0.578 70.788 1.00 57.66 168 VAL A O 1
ATOM 1335 N N . GLY A 1 169 ? -13.293 1.477 70.409 1.00 56.38 169 GLY A N 1
ATOM 1336 C CA . GLY A 1 169 ? -11.982 1.058 69.923 1.00 56.38 169 GLY A CA 1
ATOM 1337 C C . GLY A 1 169 ? -11.354 -0.027 70.796 1.00 56.38 169 GLY A C 1
ATOM 1338 O O . GLY A 1 169 ? -10.815 0.266 71.859 1.00 56.38 169 GLY A O 1
ATOM 1339 N N . GLY A 1 170 ? -11.431 -1.277 70.327 1.00 60.88 170 GLY A N 1
ATOM 1340 C CA . GLY A 1 170 ? -10.736 -2.425 70.911 1.00 60.88 170 GLY A CA 1
ATOM 1341 C C . GLY A 1 170 ? -11.562 -3.698 71.134 1.00 60.88 170 GLY A C 1
ATOM 1342 O O . GLY A 1 170 ? -10.948 -4.753 71.278 1.00 60.88 170 GLY A O 1
ATOM 1343 N N . MET A 1 171 ? -12.903 -3.648 71.153 1.00 61.34 171 MET A N 1
ATOM 1344 C CA . MET A 1 171 ? -13.738 -4.832 71.470 1.00 61.34 171 MET A CA 1
ATOM 1345 C C . MET A 1 171 ? -14.517 -5.422 70.292 1.00 61.34 171 MET A C 1
ATOM 1347 O O . MET A 1 171 ? -14.868 -6.599 70.345 1.00 61.34 171 MET A O 1
ATOM 1351 N N . ASP A 1 172 ? -14.737 -4.656 69.227 1.00 68.38 172 ASP A N 1
ATOM 1352 C CA . ASP A 1 172 ? -15.507 -5.108 68.071 1.00 68.38 172 ASP A CA 1
ATOM 1353 C C . ASP A 1 172 ? -14.578 -5.331 66.872 1.00 68.38 172 ASP A C 1
ATOM 1355 O O . ASP A 1 172 ? -13.913 -4.402 66.404 1.00 68.38 172 ASP A O 1
ATOM 1359 N N . ILE A 1 173 ? -14.525 -6.567 66.373 1.00 71.69 173 ILE A N 1
ATOM 1360 C CA . ILE A 1 173 ? -13.771 -6.944 65.172 1.00 71.69 173 ILE A CA 1
ATOM 1361 C C . ILE A 1 173 ? -14.732 -7.225 64.007 1.00 71.69 173 ILE A C 1
ATOM 1363 O O . ILE A 1 173 ? -15.841 -7.721 64.221 1.00 71.69 173 ILE A O 1
ATOM 1367 N N . PRO A 1 174 ? -14.352 -6.929 62.752 1.00 74.88 174 PRO A N 1
ATOM 1368 C CA . PRO A 1 174 ? -15.163 -7.303 61.599 1.00 74.88 174 PRO A CA 1
ATOM 1369 C C . PRO A 1 174 ? -15.267 -8.830 61.510 1.00 74.88 174 PRO A C 1
ATOM 1371 O O . PRO A 1 174 ? -14.251 -9.519 61.431 1.00 74.88 174 PRO A O 1
ATOM 1374 N N . SER A 1 175 ? -16.486 -9.373 61.494 1.00 74.44 175 SER A N 1
ATOM 1375 C CA . SER A 1 175 ? -16.676 -10.822 61.364 1.00 74.44 175 SER A CA 1
ATOM 1376 C C . SER A 1 175 ? -16.214 -11.311 59.987 1.00 74.44 175 SER A C 1
ATOM 1378 O O . SER A 1 175 ? -16.668 -10.833 58.936 1.00 74.44 175 SER A O 1
ATOM 1380 N N . TYR A 1 176 ? -15.331 -12.311 59.989 1.00 69.75 176 TYR A N 1
ATOM 1381 C CA . TYR A 1 176 ? -14.813 -12.931 58.766 1.00 69.75 176 TYR A CA 1
ATOM 1382 C C . TYR A 1 176 ? -15.920 -13.638 57.976 1.00 69.75 176 TYR A C 1
ATOM 1384 O O . TYR A 1 176 ? -15.967 -13.548 56.751 1.00 69.75 176 TYR A O 1
ATOM 1392 N N . GLN A 1 177 ? -16.879 -14.257 58.673 1.00 73.44 177 GLN A N 1
ATOM 1393 C CA . GLN A 1 177 ? -18.001 -14.969 58.051 1.00 73.44 177 GLN A CA 1
ATOM 1394 C C . GLN A 1 177 ? -18.986 -14.039 57.325 1.00 73.44 177 GLN A C 1
ATOM 1396 O O . GLN A 1 177 ? -19.722 -14.472 56.442 1.00 73.44 177 GLN A O 1
ATOM 1401 N N . SER A 1 178 ? -18.988 -12.745 57.657 1.00 68.88 178 SER A N 1
ATOM 1402 C CA . SER A 1 178 ? -19.866 -11.756 57.029 1.00 68.88 178 SER A CA 1
ATOM 1403 C C . SER A 1 178 ? -19.139 -10.886 55.997 1.00 68.88 178 SER A C 1
ATOM 1405 O O . SER A 1 178 ? -19.724 -9.924 55.493 1.00 68.88 178 SER A O 1
ATOM 1407 N N . SER A 1 179 ? -17.875 -11.194 55.665 1.00 71.12 179 SER A N 1
ATOM 1408 C CA . SER A 1 179 ? -17.010 -10.332 54.843 1.00 71.12 179 SER A CA 1
ATOM 1409 C C . SER A 1 179 ? -16.916 -8.905 55.414 1.00 71.12 179 SER A C 1
ATOM 1411 O O . SER A 1 179 ? -16.974 -7.922 54.675 1.00 71.12 179 SER A O 1
ATOM 1413 N N . GLY A 1 180 ? -16.874 -8.781 56.747 1.00 67.62 180 GLY A N 1
ATOM 1414 C CA . GLY A 1 180 ? -16.837 -7.494 57.447 1.00 67.62 180 GLY A CA 1
ATOM 1415 C C . GLY A 1 180 ? -18.163 -6.725 57.476 1.00 67.62 180 GLY A C 1
ATOM 1416 O O . GLY A 1 180 ? -18.199 -5.586 57.930 1.00 67.62 180 GLY A O 1
ATOM 1417 N N . ARG A 1 181 ? -19.278 -7.320 57.022 1.00 67.25 181 ARG A N 1
ATOM 1418 C CA . ARG A 1 181 ? -20.602 -6.665 57.046 1.00 67.25 181 ARG A CA 1
ATOM 1419 C C . ARG A 1 181 ? -21.270 -6.669 58.419 1.00 67.25 181 ARG A C 1
ATOM 1421 O O . ARG A 1 181 ? -22.226 -5.928 58.623 1.00 67.25 181 ARG A O 1
ATOM 1428 N N . LYS A 1 182 ? -20.800 -7.507 59.344 1.00 71.31 182 LYS A N 1
ATOM 1429 C CA . LYS A 1 182 ? -21.245 -7.528 60.741 1.00 71.31 182 LYS A CA 1
ATOM 1430 C C . LYS A 1 182 ? -20.037 -7.384 61.654 1.00 71.31 182 LYS A C 1
ATOM 1432 O O . LYS A 1 182 ? -19.010 -8.012 61.391 1.00 71.31 182 LYS A O 1
ATOM 1437 N N . MET A 1 183 ? -20.186 -6.587 62.704 1.00 72.75 183 MET A N 1
ATOM 1438 C CA . MET A 1 183 ? -19.223 -6.533 63.798 1.00 72.75 183 MET A CA 1
ATOM 1439 C C . MET A 1 183 ? -19.506 -7.699 64.743 1.00 72.75 183 MET A C 1
ATOM 1441 O O . MET A 1 183 ? -20.668 -8.015 65.003 1.00 72.75 183 MET A O 1
ATOM 1445 N N . GLU A 1 184 ? -18.453 -8.350 65.208 1.00 74.56 184 GLU A N 1
ATOM 1446 C CA . GLU A 1 184 ? -18.511 -9.396 66.218 1.00 74.56 184 GLU A CA 1
ATOM 1447 C C . GLU A 1 184 ? -17.708 -8.936 67.427 1.00 74.56 184 GLU A C 1
ATO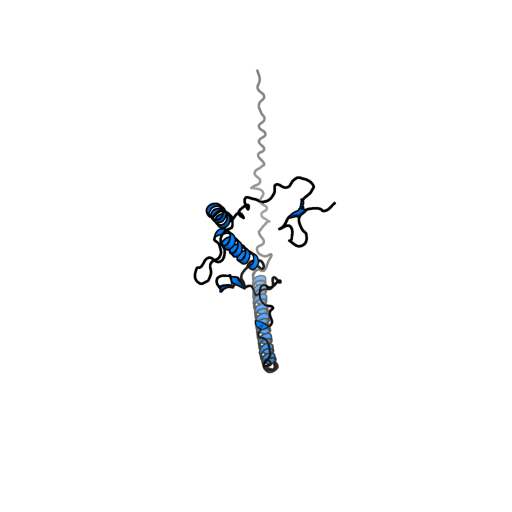M 1449 O O . GLU A 1 184 ? -16.638 -8.333 67.290 1.00 74.56 184 GLU A O 1
ATOM 1454 N N . LYS A 1 185 ? -18.257 -9.186 68.613 1.00 74.94 185 LYS A N 1
ATOM 1455 C CA . LYS A 1 185 ? -17.595 -8.823 69.854 1.00 74.94 185 LYS A CA 1
ATOM 1456 C C . LYS A 1 185 ? -16.529 -9.869 70.142 1.00 74.94 185 LYS A C 1
ATOM 1458 O O . LYS A 1 185 ? -16.800 -11.065 70.084 1.00 74.94 185 LYS A O 1
ATOM 1463 N N . ARG A 1 186 ? -15.312 -9.422 70.426 1.00 68.00 186 ARG A N 1
ATOM 1464 C CA . ARG A 1 186 ? -14.223 -10.311 70.820 1.00 68.00 186 ARG A CA 1
ATOM 1465 C C . ARG A 1 186 ? -14.508 -10.833 72.229 1.00 68.00 186 ARG A C 1
ATOM 1467 O O . ARG A 1 186 ? -14.388 -10.071 73.189 1.00 68.00 186 ARG A O 1
ATOM 1474 N N . ASP A 1 187 ? -14.876 -12.104 72.344 1.00 66.38 187 ASP A N 1
ATOM 1475 C CA . ASP A 1 187 ? -14.918 -12.787 73.638 1.00 66.38 187 ASP A CA 1
ATOM 1476 C C . ASP A 1 187 ? -13.488 -12.874 74.211 1.00 66.38 187 ASP A C 1
ATOM 1478 O O . ASP A 1 187 ? -12.526 -13.106 73.468 1.00 66.38 187 ASP A O 1
ATOM 1482 N N . GLN A 1 188 ? -13.345 -12.575 75.509 1.00 59.50 188 GLN A N 1
ATOM 1483 C CA . GLN A 1 188 ? -12.071 -12.599 76.247 1.00 59.50 188 GLN A CA 1
ATOM 1484 C C . GLN A 1 188 ? -11.710 -14.009 76.702 1.00 59.50 188 GLN A C 1
ATOM 1486 O O . GLN A 1 188 ? -12.626 -14.716 77.177 1.00 59.50 188 GLN A O 1
#

Secondary structure (DSSP, 8-state):
---------------GGG---TT----TTSS-HHHHHHHHHHHHHHHHHHHHHHHHHHHHHHHHHHTTSPPPPTT---TTTTSPPSSPSS--S--EEE-TTSPEEE-TTS-TTHHHHHHHHHHHHHHHH-EE-TTS-EEE--HHHHHHHHHHH---PPPP-TTPPP--TTTEEE-GGGTTSSEEE---

Radius of gyration: 44.49 Å; chains: 1; bounding box: 82×102×112 Å